Protein AF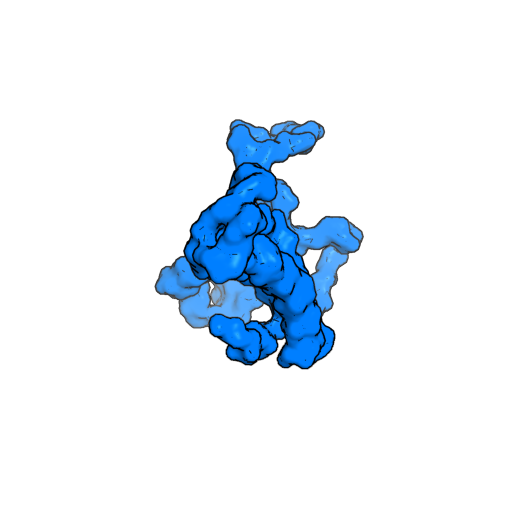-A0A6V8L6V5-F1 (afdb_monomer)

InterPro domains:
  IPR002933 Peptidase M20 [PF01546] (3-149)
  IPR017439 Amidohydrolase [PTHR11014] (1-196)
  IPR017439 Amidohydrolase [TIGR01891] (1-200)
  IPR036264 Bacterial exopeptidase dimerisation domain [SSF55031] (114-197)

Sequence (203 aa):
MIALRADLDALPLMDTKDVSYRSTVDNAAHACGHDVHTTVLLGVGLALAQLAERDELPGRVRLLFQPAEECIPSGAPEVIAAGGLKDVAGIYALHCAPQLPTGLVGVRSGPFTAAADTVEVRLTGRGGHTARPHLTADLVHALGRVIVDVPSLLDRRVDPRAGVSMVWGRVHAGEAYNAIPGEGSVKGTVRVLNRDAWREAPS

Solvent-accessible surface area (backbone atoms only — not comparable to full-atom values): 12080 Å² total; per-residue (Å²): 68,40,34,41,43,21,41,60,50,63,42,90,36,70,58,83,60,95,52,96,84,45,62,91,50,88,46,33,23,64,82,74,38,21,64,55,31,39,50,51,50,50,53,51,50,54,54,51,48,57,32,48,77,68,72,68,48,97,68,58,73,44,81,43,81,35,49,40,64,94,41,90,80,43,31,63,65,56,44,48,74,73,45,71,57,68,76,50,77,47,76,47,70,73,76,76,54,93,89,54,65,89,96,66,84,90,84,75,87,72,78,84,68,57,52,72,48,79,47,75,51,77,50,74,46,46,38,44,49,57,92,49,53,93,74,34,38,68,51,66,61,53,49,52,46,51,68,60,46,49,51,61,49,49,65,72,74,44,65,79,87,39,51,73,47,62,46,79,78,44,78,51,63,60,86,55,95,64,45,39,35,41,47,33,39,39,33,29,40,37,31,30,45,32,76,68,63,58,72,71,48,86,131

Mean predicted aligned error: 11.92 Å

Organism: NCBI:txid1076125

Radius of gyration: 23.88 Å; Cα contacts (8 Å, |Δi|>4): 313; chains: 1; bounding box: 49×39×73 Å

pLDDT: mean 86.8, std 13.64, range [39.62, 98.44]

Secondary structure (DSSP, 8-state):
-EEEEEE-PPBSS-----STTS-SSTT-B--SSHHHHHHHHHHHHHHHHHHHHTT---S-EEEEEE--SSSSS-SHHHHHHTTTTTT-SEEEE----TTSPTT-----SS--SPEEEEEEEEEE---EETT-GGGS--HHHHHHHHHHHHHHHHHHHS-GGG-EEEEEEEEE--S-TTEE-SEEEEEEEEEES-HHHHHTS--

Foldseek 3Di:
DEEEEAEAAWAQAAFPDPDPPTDPDGRTGRPFCSVVQVVVLVVVVVVLVVCVVVVNNPDDYHYYYFYACVDVVRRPVVCVVVVVCPPHPYYDGDTDDPVDPPPDDDDDPAQDFWPKDKDKDKDFWAKFFPVCCVVIDQVVVVVVCCQPVVQVVLCVQFDVVFDKDKDWDDWDFDDDPGMGGRMIMIMIMITTSDPVSVVSPDD

Structure (mmCIF, N/CA/C/O backbone):
data_AF-A0A6V8L6V5-F1
#
_entry.id   AF-A0A6V8L6V5-F1
#
loop_
_atom_site.group_PDB
_atom_site.id
_atom_site.type_symbol
_atom_site.label_atom_id
_atom_site.label_alt_id
_atom_site.label_comp_id
_atom_site.label_asym_id
_atom_site.label_entity_id
_atom_site.label_seq_id
_atom_site.pdbx_PDB_ins_code
_atom_site.Cartn_x
_atom_site.Cartn_y
_atom_site.Cartn_z
_atom_site.occupancy
_atom_site.B_iso_or_equiv
_atom_site.auth_seq_id
_atom_site.auth_comp_id
_atom_site.auth_asym_id
_atom_site.auth_atom_id
_atom_site.pdbx_PDB_model_num
ATOM 1 N N . MET A 1 1 ? -15.690 -12.421 14.980 1.00 94.19 1 MET A N 1
ATOM 2 C CA . MET A 1 1 ? -14.773 -11.409 15.559 1.00 94.19 1 MET A CA 1
ATOM 3 C C . MET A 1 1 ? -14.577 -10.313 14.528 1.00 94.19 1 MET A C 1
ATOM 5 O O . MET A 1 1 ? -14.559 -10.643 13.347 1.00 94.19 1 MET A O 1
ATOM 9 N N . ILE A 1 2 ? -14.460 -9.052 14.937 1.00 97.25 2 ILE A N 1
ATOM 10 C CA . ILE A 1 2 ? -14.101 -7.953 14.023 1.00 97.25 2 ILE A CA 1
ATOM 11 C C . ILE A 1 2 ? -12.611 -7.650 14.168 1.00 97.25 2 ILE A C 1
ATOM 13 O O . ILE A 1 2 ? -12.090 -7.699 15.280 1.00 97.25 2 ILE A O 1
ATOM 17 N N . ALA A 1 3 ? -11.928 -7.356 13.065 1.00 98.06 3 ALA A N 1
ATOM 18 C CA . ALA A 1 3 ? -10.558 -6.861 13.080 1.00 98.06 3 ALA A CA 1
ATOM 19 C C . ALA A 1 3 ? -10.509 -5.369 12.732 1.00 98.06 3 ALA A C 1
ATOM 21 O O . ALA A 1 3 ? -11.247 -4.901 11.866 1.00 98.06 3 ALA A O 1
ATOM 22 N N . LEU A 1 4 ? -9.620 -4.636 13.391 1.00 98.19 4 LEU A N 1
ATOM 23 C CA . LEU A 1 4 ? -9.283 -3.250 13.084 1.00 98.19 4 LEU A CA 1
ATOM 24 C C . LEU A 1 4 ? -7.795 -3.199 12.730 1.00 98.19 4 LEU A C 1
ATOM 26 O O . LEU A 1 4 ? -6.985 -3.732 13.490 1.00 98.19 4 LEU A O 1
ATOM 30 N N . ARG A 1 5 ? -7.439 -2.616 11.583 1.00 98.19 5 ARG A N 1
ATOM 31 C CA . ARG A 1 5 ? -6.069 -2.622 11.045 1.00 98.19 5 ARG A CA 1
ATOM 32 C C . ARG A 1 5 ? -5.493 -1.217 10.904 1.00 98.19 5 ARG A C 1
ATOM 34 O O . ARG A 1 5 ? -6.186 -0.315 10.441 1.00 98.19 5 ARG A O 1
ATOM 41 N N . ALA A 1 6 ? -4.212 -1.089 11.237 1.00 98.00 6 ALA A N 1
ATOM 42 C CA . ALA A 1 6 ? -3.354 0.055 10.945 1.00 98.00 6 ALA A CA 1
ATOM 43 C C . ALA A 1 6 ? -1.991 -0.447 10.453 1.00 98.00 6 ALA A C 1
ATOM 45 O O . ALA A 1 6 ? -1.511 -1.485 10.911 1.00 98.00 6 ALA A O 1
ATOM 46 N N . ASP A 1 7 ? -1.396 0.264 9.508 1.00 96.56 7 ASP A N 1
ATOM 47 C CA . ASP A 1 7 ? -0.007 0.108 9.069 1.00 96.56 7 ASP A CA 1
ATOM 48 C C . ASP A 1 7 ? 0.948 0.895 9.977 1.00 96.56 7 ASP A C 1
ATOM 50 O O . ASP A 1 7 ? 0.538 1.812 10.688 1.00 96.56 7 ASP A O 1
ATOM 54 N N . LEU A 1 8 ? 2.215 0.475 9.988 1.00 95.31 8 LEU A N 1
ATOM 55 C CA . LEU A 1 8 ? 3.219 0.912 10.963 1.00 95.31 8 LEU A CA 1
ATOM 56 C C . LEU A 1 8 ? 4.457 1.563 10.347 1.00 95.31 8 LEU A C 1
ATOM 58 O O . LEU A 1 8 ? 5.225 2.193 11.066 1.00 95.31 8 LEU A O 1
ATOM 62 N N . ASP A 1 9 ? 4.746 1.309 9.075 1.00 95.12 9 ASP A N 1
ATOM 63 C CA . ASP A 1 9 ? 6.043 1.609 8.475 1.00 95.12 9 ASP A CA 1
ATOM 64 C C . ASP A 1 9 ? 6.175 3.064 8.010 1.00 95.12 9 ASP A C 1
ATOM 66 O O . ASP A 1 9 ? 5.199 3.757 7.729 1.00 95.12 9 ASP A O 1
ATOM 70 N N . ALA A 1 10 ? 7.417 3.542 7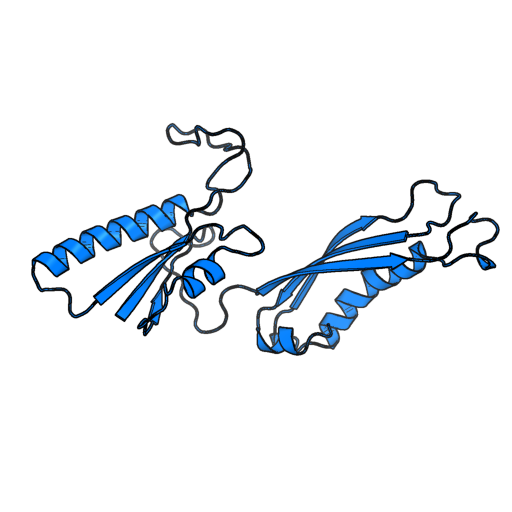.987 1.00 93.12 10 ALA A N 1
ATOM 71 C CA . ALA A 1 10 ? 7.800 4.853 7.476 1.00 93.12 10 ALA A CA 1
ATOM 72 C C . ALA A 1 10 ? 8.412 4.724 6.073 1.00 93.12 10 ALA A C 1
ATOM 74 O O . ALA A 1 10 ? 8.780 3.632 5.642 1.00 93.12 10 ALA A O 1
ATOM 75 N N . LEU A 1 11 ? 8.584 5.853 5.385 1.00 89.50 11 LEU A N 1
ATOM 76 C CA . LEU A 1 11 ? 9.233 5.911 4.076 1.00 89.50 11 LEU A CA 1
ATOM 77 C C . LEU A 1 11 ? 10.716 6.303 4.194 1.00 89.50 11 LEU A C 1
ATOM 79 O O . LEU A 1 11 ? 11.058 7.093 5.082 1.00 89.50 11 LEU A O 1
ATOM 83 N N . PRO A 1 12 ? 11.590 5.822 3.283 1.00 88.75 12 PRO A N 1
ATOM 84 C CA . PRO A 1 12 ? 13.016 6.146 3.262 1.00 88.75 12 PRO A CA 1
ATOM 85 C C . PRO A 1 12 ? 13.268 7.542 2.663 1.00 88.75 12 PRO A C 1
ATOM 87 O O . PRO A 1 12 ? 13.837 7.683 1.578 1.00 88.75 12 PRO A O 1
ATOM 90 N N . LEU A 1 13 ? 12.781 8.585 3.335 1.00 89.81 13 LEU A N 1
ATOM 91 C CA . LEU A 1 13 ? 12.895 9.977 2.903 1.00 89.81 13 LEU A CA 1
ATOM 92 C C . LEU A 1 13 ? 13.208 10.910 4.073 1.00 89.81 13 LEU A C 1
ATOM 94 O O . LEU A 1 13 ? 12.928 10.606 5.230 1.00 89.81 13 LEU A O 1
ATOM 98 N N . MET A 1 14 ? 13.795 12.063 3.759 1.00 92.00 14 MET A N 1
ATOM 99 C CA . MET A 1 14 ? 14.105 13.091 4.749 1.00 92.00 14 MET A CA 1
ATOM 100 C C . MET A 1 14 ? 12.825 13.761 5.257 1.00 92.00 14 MET A C 1
ATOM 102 O O . MET A 1 14 ? 12.021 14.244 4.461 1.00 92.00 14 MET A O 1
ATOM 106 N N . ASP A 1 15 ? 12.660 13.847 6.577 1.00 95.00 15 ASP A N 1
ATOM 107 C CA . ASP A 1 15 ? 11.560 14.603 7.171 1.00 95.00 15 ASP A CA 1
ATOM 108 C C . ASP A 1 15 ? 11.822 16.110 7.036 1.00 95.00 15 ASP A C 1
ATOM 110 O O . ASP A 1 15 ? 12.674 16.678 7.718 1.00 95.00 15 ASP A O 1
ATOM 114 N N . THR A 1 16 ? 11.094 16.769 6.136 1.00 92.69 16 THR A N 1
ATOM 115 C CA . THR A 1 16 ? 11.255 18.204 5.864 1.00 92.69 16 THR A CA 1
ATOM 116 C C . THR A 1 16 ? 10.398 19.090 6.768 1.00 92.69 16 THR A C 1
ATOM 118 O O . THR A 1 16 ? 10.319 20.297 6.531 1.00 92.69 16 THR A O 1
ATOM 121 N N . LYS A 1 17 ? 9.701 18.525 7.766 1.00 93.19 17 LYS A N 1
ATOM 122 C CA . LYS A 1 17 ? 8.849 19.309 8.669 1.00 93.19 17 LYS A CA 1
ATOM 123 C C . LYS A 1 17 ? 9.690 20.204 9.588 1.00 93.19 17 LYS A C 1
ATOM 125 O O . LYS A 1 17 ? 10.631 19.744 10.235 1.00 93.19 17 LYS A O 1
ATOM 130 N N . ASP A 1 18 ? 9.269 21.458 9.732 1.00 95.19 18 ASP A N 1
ATOM 131 C CA . ASP A 1 18 ? 9.784 22.384 10.747 1.00 95.19 18 ASP A CA 1
ATOM 132 C C . ASP A 1 18 ? 8.883 22.367 11.991 1.00 95.19 18 ASP A C 1
ATOM 134 O O . ASP A 1 18 ? 8.093 23.274 12.248 1.00 95.19 18 ASP A O 1
ATOM 138 N N . VAL A 1 19 ? 8.916 21.243 12.710 1.00 96.38 19 VAL A N 1
ATOM 139 C CA . VAL A 1 19 ? 8.098 20.996 13.907 1.00 96.38 19 VAL A CA 1
ATOM 140 C C . VAL A 1 19 ? 8.898 20.226 14.953 1.00 96.38 19 VAL A C 1
ATOM 142 O O . VAL A 1 19 ? 9.810 19.467 14.624 1.00 96.38 19 VAL A O 1
ATOM 145 N N . SER A 1 20 ? 8.524 20.372 16.225 1.00 97.00 20 SER A N 1
ATOM 146 C CA . SER A 1 20 ? 9.215 19.723 17.349 1.00 97.00 20 SER A CA 1
ATOM 147 C C . SER A 1 20 ? 9.132 18.193 17.338 1.00 97.00 20 SER A C 1
ATOM 149 O O . SER A 1 20 ? 9.998 17.540 17.910 1.00 97.00 20 SER A O 1
ATOM 151 N N . TYR A 1 21 ? 8.111 17.626 16.691 1.00 95.25 21 TYR A N 1
ATOM 152 C CA . TYR A 1 21 ? 7.878 16.181 16.586 1.00 95.25 21 TYR A CA 1
ATOM 153 C C . TYR A 1 21 ? 8.394 15.570 15.274 1.00 95.25 21 TYR A C 1
ATOM 155 O O . TYR A 1 21 ? 8.027 14.444 14.940 1.00 95.25 21 TYR A O 1
ATOM 163 N N . ARG A 1 22 ? 9.198 16.305 14.490 1.00 96.25 22 ARG A N 1
ATOM 164 C CA . ARG A 1 22 ? 9.809 15.756 13.271 1.00 96.25 22 ARG A CA 1
ATOM 165 C C . ARG A 1 22 ? 10.624 14.500 13.594 1.00 96.25 22 ARG A C 1
ATOM 167 O O . ARG A 1 22 ? 11.107 14.341 14.717 1.00 96.25 22 ARG A O 1
ATOM 174 N N . SER A 1 23 ? 10.822 13.648 12.596 1.00 97.25 23 SER A N 1
ATOM 175 C CA . SER A 1 23 ? 11.658 12.460 12.734 1.00 97.25 23 SER A CA 1
ATOM 176 C C . SER A 1 23 ? 13.044 12.804 13.282 1.00 97.25 23 SER A C 1
ATOM 178 O O . SER A 1 23 ? 13.682 13.776 12.870 1.00 97.25 23 SER A O 1
ATOM 180 N N . THR A 1 24 ? 13.507 11.984 14.221 1.00 96.75 24 THR A N 1
ATOM 181 C CA . THR A 1 24 ? 14.870 12.016 14.764 1.00 96.75 24 THR A CA 1
ATOM 182 C C . THR A 1 24 ? 15.794 11.017 14.066 1.00 96.75 24 THR A C 1
ATOM 184 O O . THR A 1 24 ? 16.968 10.928 14.420 1.00 96.75 24 THR A O 1
ATOM 187 N N . VAL A 1 25 ? 15.271 10.261 13.094 1.00 96.94 25 VAL A N 1
ATOM 188 C CA . VAL A 1 25 ? 16.006 9.263 12.315 1.00 96.94 25 VAL A CA 1
ATOM 189 C C . VAL A 1 25 ? 16.236 9.810 10.911 1.00 96.94 25 VAL A C 1
ATOM 191 O O . VAL A 1 25 ? 15.286 10.106 10.184 1.00 96.94 25 VAL A O 1
ATOM 194 N N . ASP A 1 26 ? 17.506 9.926 10.526 1.00 94.62 26 ASP A N 1
ATOM 195 C CA . ASP A 1 26 ? 17.892 10.400 9.198 1.00 94.62 26 ASP A CA 1
ATOM 196 C C . ASP A 1 26 ? 17.294 9.516 8.095 1.00 94.62 26 ASP A C 1
ATOM 198 O O . ASP A 1 26 ? 17.355 8.288 8.158 1.00 94.62 26 ASP A O 1
ATOM 202 N N . ASN A 1 27 ? 16.750 10.156 7.054 1.00 92.44 27 ASN A N 1
ATOM 203 C CA . ASN A 1 27 ? 16.104 9.495 5.914 1.00 92.44 27 ASN A CA 1
ATOM 204 C C . ASN A 1 27 ? 14.972 8.519 6.287 1.00 92.44 27 ASN A C 1
ATOM 206 O O . ASN A 1 27 ? 14.731 7.565 5.550 1.00 92.44 27 ASN A O 1
ATOM 210 N N . ALA A 1 28 ? 14.264 8.750 7.393 1.00 94.75 28 ALA A N 1
ATOM 211 C CA . ALA A 1 28 ? 13.029 8.041 7.703 1.00 94.75 28 ALA A CA 1
ATOM 212 C C . ALA A 1 28 ? 11.944 9.027 8.140 1.00 94.75 28 ALA A C 1
ATOM 214 O O . ALA A 1 28 ? 12.144 9.781 9.092 1.00 94.75 28 ALA A O 1
ATOM 215 N N . ALA A 1 29 ? 10.781 9.005 7.489 1.00 95.38 29 ALA A N 1
ATOM 216 C CA . ALA A 1 29 ? 9.651 9.846 7.879 1.00 95.38 29 ALA A CA 1
ATOM 217 C C . ALA A 1 29 ? 8.302 9.178 7.588 1.00 95.38 29 ALA A C 1
ATOM 219 O O . ALA A 1 29 ? 8.110 8.552 6.543 1.00 95.38 29 ALA A O 1
ATOM 220 N N . HIS A 1 30 ? 7.328 9.374 8.479 1.00 94.69 30 HIS A N 1
ATOM 221 C CA . HIS A 1 30 ? 5.930 9.046 8.197 1.00 94.69 30 HIS A CA 1
ATOM 222 C C . HIS A 1 30 ? 5.307 10.131 7.315 1.00 94.69 30 HIS A C 1
ATOM 224 O O . HIS A 1 30 ? 4.751 11.112 7.805 1.00 94.69 30 HIS A O 1
ATOM 230 N N . ALA A 1 31 ? 5.430 9.965 5.998 1.00 89.19 31 ALA A N 1
ATOM 231 C CA . ALA A 1 31 ? 4.822 10.866 5.016 1.00 89.19 31 ALA A CA 1
ATOM 232 C C . ALA A 1 31 ? 3.463 10.367 4.480 1.00 89.19 31 ALA A C 1
ATOM 234 O O . ALA A 1 31 ? 2.743 11.144 3.858 1.00 89.19 31 ALA A O 1
ATOM 235 N N . CYS A 1 32 ? 3.087 9.114 4.768 1.00 89.88 32 CYS A N 1
ATOM 236 C CA . CYS A 1 32 ? 1.789 8.522 4.406 1.00 89.88 32 CYS A CA 1
ATOM 237 C C . CYS A 1 32 ? 0.770 8.481 5.561 1.00 89.88 32 CYS A C 1
ATOM 239 O O . CYS A 1 32 ? -0.377 8.088 5.364 1.00 89.88 32 CYS A O 1
ATOM 241 N N . GLY A 1 33 ? 1.155 8.941 6.759 1.00 92.44 33 GLY A N 1
ATOM 242 C CA . GLY A 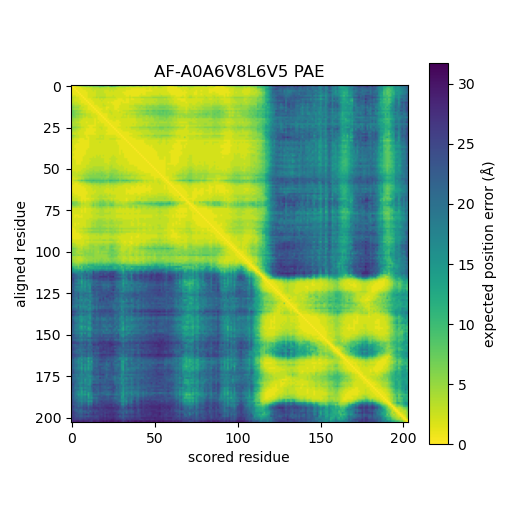1 33 ? 0.267 9.022 7.926 1.00 92.44 33 GLY A CA 1
ATOM 243 C C . GLY A 1 33 ? 0.140 7.730 8.742 1.00 92.44 33 GLY A C 1
ATOM 244 O O . GLY A 1 33 ? -0.785 7.610 9.543 1.00 92.44 33 GLY A O 1
ATOM 245 N N . HIS A 1 34 ? 1.042 6.757 8.568 1.00 96.38 34 HIS A N 1
ATOM 246 C CA . HIS A 1 34 ? 1.011 5.481 9.307 1.00 96.38 34 HIS A CA 1
ATOM 247 C C . HIS A 1 34 ? 1.216 5.669 10.824 1.00 96.38 34 HIS A C 1
ATOM 249 O O . HIS A 1 34 ? 0.683 4.910 11.634 1.00 96.38 34 HIS A O 1
ATOM 255 N N . ASP A 1 35 ? 1.894 6.744 11.230 1.00 95.94 35 ASP A N 1
ATOM 256 C CA . ASP A 1 35 ? 1.938 7.224 12.614 1.00 95.94 35 ASP A CA 1
ATOM 257 C C . ASP A 1 35 ? 0.544 7.593 13.146 1.00 95.94 35 ASP A C 1
ATOM 259 O O . ASP A 1 35 ? 0.162 7.185 14.251 1.00 95.94 35 ASP A O 1
ATOM 263 N N . VAL A 1 36 ? -0.253 8.305 12.347 1.00 95.75 36 VAL A N 1
ATOM 264 C CA . VAL A 1 36 ? -1.649 8.631 12.671 1.00 95.75 36 VAL A CA 1
ATOM 265 C C . VAL A 1 36 ? -2.493 7.360 12.730 1.00 95.75 36 VAL A C 1
ATOM 267 O O . VAL A 1 36 ? -3.224 7.171 13.702 1.00 95.75 36 VAL A O 1
ATOM 270 N N . HIS A 1 37 ? -2.379 6.461 11.747 1.00 97.62 37 HIS A N 1
ATOM 271 C CA . HIS A 1 37 ? -3.160 5.216 11.718 1.00 97.62 37 HIS A CA 1
ATOM 272 C C . HIS A 1 37 ? -2.877 4.354 12.953 1.00 97.62 37 HIS A C 1
ATOM 274 O O . HIS A 1 37 ? -3.808 3.902 13.628 1.00 97.62 37 HIS A O 1
ATOM 280 N N . THR A 1 38 ? -1.596 4.191 13.290 1.00 97.94 38 THR A N 1
ATOM 281 C CA . THR A 1 38 ? -1.137 3.460 14.477 1.00 97.94 38 THR A CA 1
ATOM 282 C C . THR A 1 38 ? -1.689 4.079 15.756 1.00 97.94 38 THR A C 1
ATOM 284 O O . THR A 1 38 ? -2.247 3.374 16.601 1.00 97.94 38 THR A O 1
ATOM 287 N N . THR A 1 39 ? -1.586 5.404 15.887 1.00 97.81 39 THR A N 1
ATOM 288 C CA . THR A 1 39 ? -2.062 6.139 17.067 1.00 97.81 39 THR A CA 1
ATOM 289 C C . THR A 1 39 ? -3.576 6.013 17.232 1.00 97.81 39 THR A C 1
ATOM 291 O O . THR A 1 39 ? -4.062 5.758 18.337 1.00 97.81 39 THR A O 1
ATOM 294 N N . VAL A 1 40 ? -4.333 6.129 16.137 1.00 97.44 40 VAL A N 1
ATOM 295 C CA . VAL A 1 40 ? -5.792 5.963 16.139 1.00 97.44 40 VAL A CA 1
ATOM 296 C C . VAL A 1 40 ? -6.172 4.545 16.559 1.00 97.44 40 VAL A C 1
ATOM 298 O O . VAL A 1 40 ? -7.016 4.385 17.442 1.00 97.44 40 VAL A O 1
ATOM 301 N N . LEU A 1 41 ? -5.538 3.514 15.990 1.00 98.31 41 LEU A N 1
ATOM 302 C CA . LEU A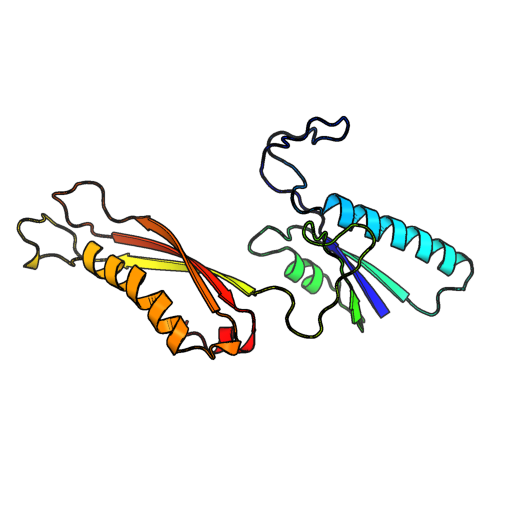 1 41 ? -5.843 2.127 16.349 1.00 98.31 41 LEU A CA 1
ATOM 303 C C . LEU A 1 41 ? -5.505 1.823 17.813 1.00 98.31 41 LEU A C 1
ATOM 305 O O . LEU A 1 41 ? -6.280 1.139 18.484 1.00 98.31 41 LEU A O 1
ATOM 309 N N . LEU A 1 42 ? -4.392 2.356 18.326 1.00 98.44 42 LEU A N 1
ATOM 310 C CA . LEU A 1 42 ? -4.033 2.244 19.738 1.00 98.44 42 LEU A CA 1
ATOM 311 C C . LEU A 1 42 ? -5.094 2.896 20.636 1.00 98.44 42 LEU A C 1
ATOM 313 O O . LEU A 1 42 ? -5.570 2.260 21.576 1.00 98.44 42 LEU A O 1
ATOM 317 N N . GLY A 1 43 ? -5.508 4.127 20.326 1.00 98.38 43 GLY A N 1
ATOM 318 C CA . GLY A 1 43 ? -6.544 4.838 21.080 1.00 98.38 43 GLY A CA 1
ATOM 319 C C . GLY A 1 43 ? -7.887 4.101 21.079 1.00 98.38 43 GLY A C 1
ATOM 320 O O . GLY A 1 43 ? -8.505 3.935 22.132 1.00 98.38 43 GLY A O 1
ATOM 321 N N . VAL A 1 44 ? -8.304 3.583 19.920 1.00 97.75 44 VAL A N 1
ATOM 322 C CA . VAL A 1 44 ? -9.500 2.734 19.803 1.00 97.75 44 VAL A CA 1
ATOM 323 C C . VAL A 1 44 ? -9.344 1.461 20.636 1.00 97.75 44 VAL A C 1
ATOM 325 O O . VAL A 1 44 ? -10.268 1.088 21.354 1.00 97.75 44 VAL A O 1
ATOM 328 N N . GLY A 1 45 ? -8.175 0.822 20.599 1.00 97.81 45 GLY A N 1
ATOM 329 C CA . GLY A 1 45 ? -7.868 -0.349 21.414 1.00 97.81 45 GLY A CA 1
ATOM 330 C C . GLY A 1 45 ? -8.021 -0.100 22.913 1.00 97.81 45 GLY A C 1
ATOM 331 O O . GLY A 1 45 ? -8.658 -0.897 23.599 1.00 97.81 45 GLY A O 1
ATOM 332 N N . LEU A 1 46 ? -7.504 1.028 23.406 1.00 98.38 46 LEU A N 1
ATOM 333 C CA . LEU A 1 46 ? -7.634 1.435 24.809 1.00 98.38 46 LEU A CA 1
ATOM 334 C C . LEU A 1 46 ? -9.098 1.691 25.197 1.00 98.38 46 LEU A C 1
ATOM 336 O O . LEU A 1 46 ? -9.547 1.219 26.240 1.00 98.38 46 LEU A O 1
ATOM 340 N N . ALA A 1 47 ? -9.866 2.380 24.351 1.00 98.12 47 ALA A N 1
ATOM 341 C CA . ALA A 1 47 ? -11.289 2.620 24.599 1.00 98.12 47 ALA A CA 1
ATOM 342 C C . ALA A 1 47 ? -12.106 1.313 24.611 1.00 98.12 47 ALA A C 1
ATOM 344 O O . ALA A 1 47 ? -12.970 1.120 25.466 1.00 98.12 47 ALA A O 1
ATOM 345 N N . LEU A 1 48 ? -11.809 0.386 23.695 1.00 97.69 48 LEU A N 1
ATOM 346 C CA . LEU A 1 48 ? -12.440 -0.935 23.653 1.00 97.69 48 LEU A CA 1
ATOM 347 C C . LEU A 1 48 ? -12.059 -1.796 24.861 1.00 97.69 48 LEU A C 1
ATOM 349 O O . LEU A 1 48 ? -12.907 -2.529 25.363 1.00 97.69 48 LEU A O 1
ATOM 353 N N . ALA A 1 49 ? -10.819 -1.694 25.347 1.00 97.44 49 ALA A N 1
ATOM 354 C CA . ALA A 1 49 ? -10.389 -2.375 26.565 1.00 97.44 49 ALA A CA 1
ATOM 355 C C . ALA A 1 49 ? -11.189 -1.893 27.785 1.00 97.44 49 ALA A C 1
ATOM 357 O O . ALA A 1 49 ? -11.696 -2.719 28.536 1.00 97.44 49 ALA A O 1
ATOM 358 N N . GLN A 1 50 ? -11.413 -0.581 27.917 1.00 98.06 50 GLN A N 1
ATOM 359 C CA . GLN A 1 50 ? -12.257 -0.028 28.984 1.00 98.06 50 GLN A CA 1
ATOM 360 C C . GLN A 1 50 ? -13.711 -0.519 28.909 1.00 98.06 50 GLN A C 1
ATOM 362 O O . GLN A 1 50 ? -14.341 -0.739 29.939 1.00 98.06 50 GLN A O 1
ATOM 367 N N . LEU A 1 51 ? -14.264 -0.685 27.703 1.00 97.69 51 LEU A N 1
ATOM 368 C CA . LEU A 1 51 ? -15.597 -1.274 27.523 1.00 97.69 51 LEU A CA 1
ATOM 369 C C . LEU A 1 51 ? -15.610 -2.758 27.908 1.00 97.69 51 LEU A C 1
ATOM 371 O O . LEU A 1 51 ? -16.560 -3.221 28.533 1.00 97.69 51 LEU A O 1
ATOM 375 N N . ALA A 1 52 ? -14.556 -3.500 27.562 1.00 96.44 52 ALA A N 1
ATOM 376 C CA . ALA A 1 52 ? -14.424 -4.908 27.921 1.00 96.44 52 ALA A CA 1
ATOM 377 C C . ALA A 1 52 ? -14.305 -5.110 29.441 1.00 96.44 52 ALA A C 1
ATOM 379 O O . ALA A 1 52 ? -14.920 -6.026 29.976 1.00 96.44 52 ALA A O 1
ATOM 380 N N . GLU A 1 53 ? -13.580 -4.238 30.146 1.00 97.12 53 GLU A N 1
ATOM 381 C CA . GLU A 1 53 ? -13.483 -4.250 31.616 1.00 97.12 53 GLU A CA 1
ATOM 382 C C . GLU A 1 53 ? -14.841 -4.051 32.304 1.00 97.12 53 GLU A C 1
ATOM 384 O O . GLU A 1 53 ? -15.056 -4.554 33.405 1.00 97.12 53 GLU A O 1
ATOM 389 N N . ARG A 1 54 ? -15.764 -3.338 31.646 1.00 97.50 54 ARG A N 1
ATOM 390 C CA . ARG A 1 54 ? -17.136 -3.105 32.119 1.00 97.50 54 ARG A CA 1
ATOM 391 C C . ARG A 1 54 ? -18.149 -4.145 31.626 1.00 97.50 54 ARG A C 1
ATOM 393 O O . ARG A 1 54 ? -19.331 -3.992 31.907 1.00 97.50 54 ARG A O 1
ATOM 400 N N . ASP A 1 55 ? -17.708 -5.169 30.893 1.00 96.50 55 ASP A N 1
ATOM 401 C CA . ASP A 1 55 ? -18.572 -6.157 30.219 1.00 96.50 55 ASP A CA 1
ATOM 402 C C . ASP A 1 55 ? -19.583 -5.520 29.232 1.00 96.50 55 ASP A C 1
ATOM 404 O O . ASP A 1 55 ? -20.645 -6.060 28.932 1.00 96.50 55 ASP A O 1
ATOM 408 N N . GLU A 1 56 ? -19.243 -4.344 28.692 1.00 97.56 56 GLU A N 1
ATOM 409 C CA . GLU A 1 56 ? -20.066 -3.573 27.745 1.00 97.56 56 GLU A CA 1
ATOM 410 C C . GLU A 1 56 ? -19.696 -3.856 26.280 1.00 97.56 56 GLU A C 1
ATOM 412 O O . GLU A 1 56 ? -20.331 -3.344 25.355 1.00 97.56 56 GLU A O 1
ATOM 417 N N . LEU A 1 57 ? -18.650 -4.652 26.040 1.00 96.06 57 LEU A N 1
ATOM 418 C CA . LEU A 1 57 ? -18.194 -4.989 24.697 1.00 96.06 57 LEU A CA 1
ATOM 419 C C . LEU A 1 57 ? -18.935 -6.243 24.183 1.00 96.06 57 LEU A C 1
ATOM 421 O O . LEU A 1 57 ? -18.648 -7.348 24.638 1.00 96.06 57 LEU A O 1
ATOM 425 N N . PRO A 1 58 ? -19.822 -6.136 23.171 1.00 91.88 58 PRO A N 1
ATOM 426 C CA . PRO A 1 58 ? -20.722 -7.225 22.761 1.00 91.88 58 PRO A CA 1
ATOM 427 C C . PRO A 1 58 ? -20.027 -8.385 22.024 1.00 91.88 58 PRO A C 1
ATOM 429 O O . PRO A 1 58 ? -20.678 -9.308 21.533 1.00 91.88 58 PRO A O 1
ATOM 432 N N . GLY A 1 59 ? -18.704 -8.344 21.877 1.00 93.50 59 GLY A N 1
ATOM 433 C CA . GLY A 1 59 ? -17.952 -9.363 21.166 1.00 93.50 59 GLY A CA 1
ATOM 434 C C . GLY A 1 59 ? -16.451 -9.125 21.207 1.00 93.50 59 GLY A C 1
ATOM 435 O O . GLY A 1 59 ? -15.946 -8.239 21.883 1.00 93.50 59 GLY A O 1
ATOM 436 N N . ARG A 1 60 ? -15.706 -9.933 20.451 1.00 95.12 60 ARG A N 1
ATOM 437 C CA . ARG A 1 60 ? -14.246 -9.811 20.376 1.00 95.12 60 ARG A CA 1
ATOM 438 C C . ARG A 1 60 ? -13.823 -8.911 19.220 1.00 95.12 60 ARG A C 1
ATOM 440 O O . ARG A 1 60 ? -14.290 -9.100 18.088 1.00 95.12 60 ARG A O 1
ATOM 447 N N . VAL A 1 61 ? -12.873 -8.025 19.504 1.00 97.19 61 VAL A N 1
ATOM 448 C CA . VAL A 1 61 ? -12.166 -7.205 18.518 1.00 97.19 61 VAL A CA 1
ATOM 449 C C . VAL A 1 61 ? -10.690 -7.603 18.501 1.00 97.19 61 VAL A C 1
ATOM 451 O O . VAL A 1 61 ? -10.092 -7.799 19.556 1.00 97.19 61 VAL A O 1
ATOM 454 N N . ARG A 1 62 ? -10.105 -7.745 17.310 1.00 97.75 62 ARG A N 1
ATOM 455 C CA . ARG A 1 62 ? -8.662 -7.940 17.119 1.00 97.75 62 ARG A CA 1
ATOM 456 C C . ARG A 1 62 ? -8.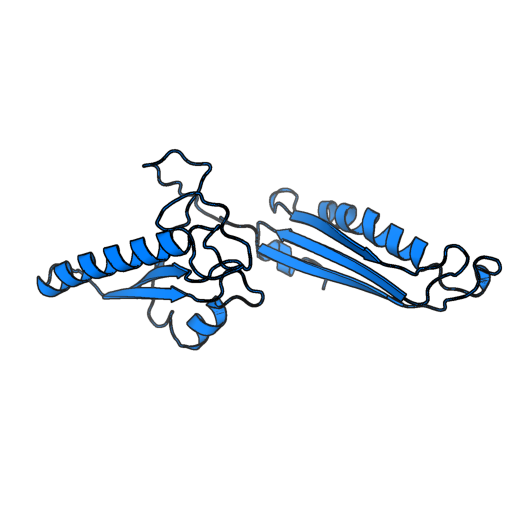051 -6.669 16.548 1.00 97.75 62 ARG A C 1
ATOM 458 O O . ARG A 1 62 ? -8.533 -6.158 15.544 1.00 97.75 62 ARG A O 1
ATOM 465 N N . LEU A 1 63 ? -6.976 -6.194 17.163 1.00 98.19 63 LEU A N 1
ATOM 466 C CA . LEU A 1 63 ? -6.185 -5.081 16.647 1.00 98.19 63 LEU A CA 1
ATOM 467 C C . LEU A 1 63 ? -5.025 -5.657 15.832 1.00 98.19 63 LEU A C 1
ATOM 469 O O . LEU A 1 63 ? -4.305 -6.530 16.318 1.00 98.19 63 LEU A O 1
ATOM 473 N N . LEU A 1 64 ? -4.880 -5.213 14.588 1.00 98.19 64 LEU A N 1
ATOM 474 C CA . LEU A 1 64 ? -3.835 -5.643 13.667 1.00 98.19 64 LEU A CA 1
ATOM 475 C C . LEU A 1 64 ? -2.936 -4.456 13.340 1.00 98.19 64 LEU A C 1
ATOM 477 O O . LEU A 1 64 ? -3.336 -3.541 12.627 1.00 98.19 64 LEU A O 1
ATOM 481 N N . PHE A 1 65 ? -1.711 -4.511 13.842 1.00 97.94 65 PHE A N 1
ATOM 482 C CA . PHE A 1 65 ? -0.657 -3.568 13.505 1.00 97.94 65 PHE A CA 1
ATOM 483 C C . PHE A 1 65 ? 0.229 -4.214 12.436 1.00 97.94 65 PHE A C 1
ATOM 485 O O . PHE A 1 65 ? 0.963 -5.160 12.721 1.00 97.94 65 PHE A O 1
ATOM 492 N N . GLN A 1 66 ? 0.075 -3.777 11.188 1.00 97.56 66 GLN A N 1
ATOM 493 C CA . GLN A 1 66 ? 0.708 -4.391 10.026 1.00 97.56 66 GLN A CA 1
ATOM 494 C C . GLN A 1 66 ? 2.027 -3.677 9.685 1.00 97.56 66 GLN A C 1
ATOM 496 O O . GLN A 1 66 ? 2.010 -2.473 9.442 1.00 97.56 66 GLN A O 1
ATOM 501 N N . PRO A 1 67 ? 3.161 -4.388 9.596 1.00 95.94 67 PRO A N 1
ATOM 502 C CA . PRO A 1 67 ? 4.402 -3.807 9.097 1.00 95.94 67 PRO A CA 1
ATOM 503 C C . PRO A 1 67 ? 4.424 -3.730 7.561 1.00 95.94 67 PRO A C 1
ATOM 505 O O . PRO A 1 67 ? 3.646 -4.408 6.883 1.00 95.94 67 PRO A O 1
ATOM 508 N N . ALA A 1 68 ? 5.391 -2.976 7.033 1.00 92.50 68 ALA A N 1
ATOM 509 C CA . ALA A 1 68 ? 5.836 -3.033 5.640 1.00 92.50 68 ALA A CA 1
ATOM 510 C C . ALA A 1 68 ? 4.698 -2.889 4.610 1.00 92.50 68 ALA A C 1
ATOM 512 O O . ALA A 1 68 ? 4.598 -3.693 3.686 1.00 92.50 68 ALA A O 1
ATOM 513 N N . GLU A 1 69 ? 3.788 -1.936 4.792 1.00 90.81 69 GLU A N 1
ATOM 514 C CA . GLU A 1 69 ? 2.765 -1.612 3.797 1.00 90.81 69 GLU A CA 1
ATOM 515 C C . GLU A 1 69 ? 3.388 -1.051 2.511 1.00 90.81 69 GLU A C 1
ATOM 517 O O . GLU A 1 69 ? 3.021 -1.505 1.427 1.00 90.81 69 GLU A O 1
ATOM 522 N N . GLU A 1 70 ? 4.416 -0.209 2.644 1.00 83.88 70 GLU A N 1
ATOM 523 C CA . GLU A 1 70 ? 5.079 0.506 1.543 1.00 83.88 70 GLU A CA 1
ATOM 524 C C . GLU A 1 70 ? 6.069 -0.374 0.754 1.00 83.88 70 GLU A C 1
ATOM 526 O O . GLU A 1 70 ? 6.660 0.046 -0.246 1.00 83.88 70 GLU A O 1
ATOM 531 N N . CYS A 1 71 ? 6.298 -1.606 1.214 1.00 80.06 71 CYS A N 1
ATOM 532 C CA . CYS A 1 71 ? 7.243 -2.545 0.617 1.00 80.06 71 CYS A CA 1
ATOM 533 C C . CYS A 1 71 ? 6.573 -3.474 -0.403 1.00 80.06 71 CYS A C 1
ATOM 535 O O . CYS A 1 71 ? 5.389 -3.795 -0.320 1.00 80.06 71 CYS A O 1
ATOM 537 N N . ILE A 1 72 ? 7.376 -3.987 -1.342 1.00 73.50 72 ILE A N 1
ATOM 538 C CA . ILE A 1 72 ? 6.980 -5.076 -2.243 1.00 73.50 72 ILE A CA 1
ATOM 539 C C . ILE A 1 72 ? 7.942 -6.257 -2.024 1.00 73.50 72 ILE A C 1
ATOM 541 O O . ILE A 1 72 ? 9.128 -6.121 -2.338 1.00 73.50 72 ILE A O 1
ATOM 545 N N . PRO A 1 73 ? 7.469 -7.417 -1.525 1.00 79.44 73 PRO A N 1
ATOM 546 C CA . PRO A 1 73 ? 6.103 -7.687 -1.060 1.00 79.44 73 PRO A CA 1
ATOM 547 C C . PRO A 1 73 ? 5.755 -6.889 0.209 1.00 79.44 73 PRO A C 1
ATOM 549 O O . PRO A 1 73 ? 6.643 -6.556 0.992 1.00 79.44 73 PRO A O 1
ATOM 552 N N . SER A 1 74 ? 4.464 -6.600 0.412 1.00 88.69 74 SER A N 1
ATOM 553 C CA . SER A 1 74 ? 4.010 -5.932 1.637 1.00 88.69 74 SER A CA 1
ATOM 554 C C . SER A 1 74 ? 3.963 -6.904 2.819 1.00 88.69 74 SER A C 1
ATOM 556 O O . SER A 1 74 ? 4.042 -8.118 2.628 1.00 88.69 74 SER A O 1
ATOM 558 N N . GLY A 1 75 ? 3.785 -6.407 4.046 1.00 92.69 75 GLY A N 1
ATOM 559 C CA . GLY A 1 75 ? 3.689 -7.254 5.246 1.00 92.69 75 GLY A CA 1
ATOM 560 C C . GLY A 1 75 ? 2.325 -7.924 5.467 1.00 92.69 75 GLY A C 1
ATOM 561 O O . GLY A 1 75 ? 2.181 -8.767 6.353 1.00 92.69 75 GLY A O 1
ATOM 562 N N . ALA A 1 76 ? 1.299 -7.595 4.672 1.00 93.69 76 ALA A N 1
ATOM 563 C CA . ALA A 1 76 ? -0.037 -8.184 4.826 1.00 93.69 76 ALA A CA 1
ATOM 564 C C . ALA A 1 76 ? -0.065 -9.724 4.671 1.00 93.69 76 ALA A C 1
ATOM 566 O O . ALA A 1 76 ? -0.687 -10.383 5.509 1.00 93.69 76 ALA A O 1
ATOM 567 N N . PRO A 1 77 ? 0.600 -10.339 3.669 1.00 93.62 77 PRO A N 1
ATOM 568 C CA . PRO A 1 77 ? 0.663 -11.794 3.531 1.00 93.62 77 PRO A CA 1
ATOM 569 C C . PRO A 1 77 ? 1.280 -12.490 4.749 1.00 93.62 77 PRO A C 1
ATOM 571 O O . PRO A 1 77 ? 0.782 -13.538 5.157 1.00 93.62 77 PRO A O 1
ATOM 574 N N . GLU A 1 78 ? 2.309 -11.903 5.365 1.00 95.12 78 GLU A N 1
ATOM 575 C CA . GLU A 1 78 ? 2.944 -12.454 6.570 1.00 95.12 78 GLU A CA 1
ATOM 576 C C . GLU A 1 78 ? 1.995 -12.416 7.772 1.00 95.12 78 GLU A C 1
ATOM 578 O O . GLU A 1 78 ? 1.836 -13.420 8.469 1.00 95.12 78 GLU A O 1
ATOM 583 N N . VAL A 1 79 ? 1.279 -11.302 7.970 1.00 96.94 79 VAL A N 1
ATOM 584 C CA . VAL A 1 79 ? 0.248 -11.185 9.018 1.00 96.94 79 VAL A CA 1
ATOM 585 C C . VAL A 1 79 ? -0.861 -12.222 8.822 1.00 96.94 79 VAL A C 1
ATOM 587 O O . VAL A 1 79 ? -1.343 -12.815 9.791 1.00 96.94 79 VAL A O 1
ATOM 590 N N . ILE A 1 80 ? -1.264 -12.478 7.574 1.00 96.56 80 ILE A N 1
ATOM 591 C CA . ILE A 1 80 ? -2.262 -13.505 7.251 1.00 96.56 80 ILE A CA 1
ATOM 592 C C . ILE A 1 80 ? -1.719 -14.901 7.569 1.00 96.56 80 ILE A C 1
ATOM 594 O O . ILE A 1 80 ? -2.408 -15.674 8.238 1.00 96.56 80 ILE A O 1
ATOM 598 N N . ALA A 1 81 ? -0.495 -15.211 7.136 1.00 96.56 81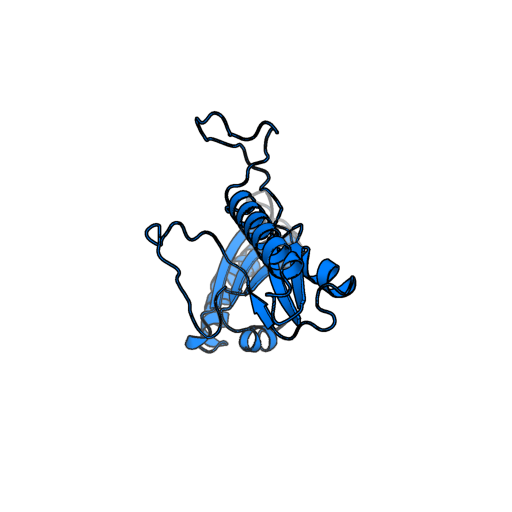 ALA A N 1
ATOM 599 C CA . ALA A 1 81 ? 0.155 -16.500 7.374 1.00 96.56 81 ALA A CA 1
ATOM 600 C C . ALA A 1 81 ? 0.352 -16.787 8.872 1.00 96.56 81 ALA A C 1
ATOM 602 O O . ALA A 1 81 ? 0.172 -17.922 9.311 1.00 96.56 81 ALA A O 1
ATOM 603 N N . ALA A 1 82 ? 0.618 -15.752 9.673 1.00 96.88 82 ALA A N 1
ATOM 604 C CA . ALA A 1 82 ? 0.688 -15.826 11.133 1.00 96.88 82 ALA A CA 1
ATOM 605 C C . ALA A 1 82 ? -0.688 -15.998 11.819 1.00 96.88 82 ALA A C 1
ATOM 607 O O . ALA A 1 82 ? -0.776 -16.049 13.046 1.00 96.88 82 ALA A O 1
ATOM 608 N N . GLY A 1 83 ? -1.781 -16.086 11.054 1.00 97.00 83 GLY A N 1
ATOM 609 C CA . GLY A 1 83 ? -3.132 -16.288 11.576 1.00 97.00 83 GLY A CA 1
ATOM 610 C C . GLY A 1 83 ? -3.850 -15.002 11.987 1.00 97.00 83 GLY A C 1
ATOM 611 O O . GLY A 1 83 ? -4.890 -15.078 12.646 1.00 97.00 83 GLY A O 1
ATOM 612 N N . GLY A 1 84 ? -3.364 -13.826 11.573 1.00 96.06 84 GLY A N 1
ATOM 613 C CA . GLY A 1 84 ? -3.961 -12.527 11.906 1.00 96.06 84 GLY A CA 1
ATOM 614 C C . GLY A 1 84 ? -5.445 -12.414 11.533 1.00 96.06 84 GLY A C 1
ATOM 615 O O . GLY A 1 84 ? -6.213 -11.768 12.248 1.00 96.06 84 GLY A O 1
ATOM 616 N N . LEU A 1 85 ? -5.889 -13.130 10.492 1.00 96.75 85 LEU A N 1
ATOM 617 C CA . LEU A 1 85 ? -7.290 -13.165 10.048 1.00 96.75 85 LEU A CA 1
ATOM 618 C C . LEU A 1 85 ? -8.091 -14.388 10.523 1.00 96.75 85 LEU A C 1
ATOM 620 O O . LEU A 1 85 ? -9.260 -14.531 10.167 1.00 96.75 85 LEU A O 1
ATOM 624 N N . LYS A 1 86 ? -7.514 -15.266 11.351 1.00 97.00 86 LYS A N 1
ATOM 625 C CA . LYS A 1 86 ? -8.235 -16.435 11.872 1.00 97.00 86 LYS A CA 1
ATOM 626 C C . LYS A 1 86 ? -9.466 -15.993 12.678 1.00 97.00 86 LYS A C 1
ATOM 628 O O . LYS A 1 86 ? -9.328 -15.180 13.593 1.00 97.00 86 LYS A O 1
ATOM 633 N N . ASP A 1 87 ? -10.638 -16.538 12.345 1.00 96.12 87 ASP A N 1
ATOM 634 C CA . ASP A 1 87 ? -11.952 -16.262 12.961 1.00 96.12 87 ASP A CA 1
ATOM 635 C C . ASP A 1 87 ? -12.476 -14.812 12.801 1.00 96.12 87 ASP A C 1
ATOM 637 O O . ASP A 1 87 ? -13.430 -14.394 13.479 1.00 96.12 87 ASP A O 1
ATOM 641 N N . VAL A 1 88 ? -11.866 -14.029 11.902 1.00 97.31 88 VAL A N 1
ATOM 642 C CA . VAL A 1 88 ? -12.292 -12.662 11.569 1.00 97.31 88 VAL A CA 1
ATOM 643 C C . VAL A 1 88 ? -13.451 -12.713 10.571 1.00 97.31 88 VAL A C 1
ATOM 645 O O . VAL A 1 88 ? -13.328 -13.274 9.489 1.00 97.31 88 VAL A O 1
ATOM 648 N N . ALA A 1 89 ? -14.583 -12.110 10.939 1.00 96.56 89 ALA A N 1
ATOM 649 C CA . ALA A 1 89 ? -15.791 -12.029 10.112 1.00 96.56 89 ALA A CA 1
ATOM 650 C C . ALA A 1 89 ? -15.846 -10.746 9.266 1.00 96.56 89 ALA A C 1
ATOM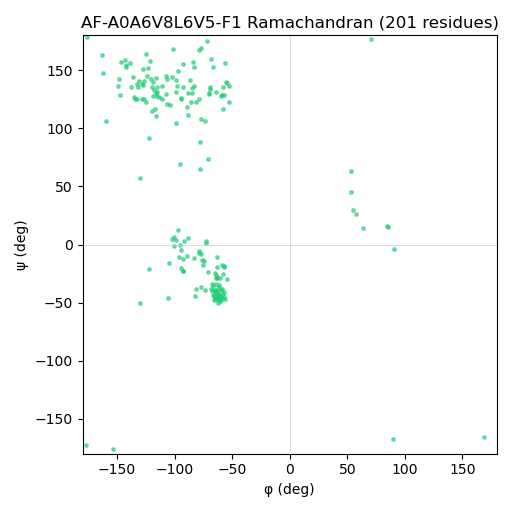 652 O O . ALA A 1 89 ? -16.541 -10.692 8.258 1.00 96.56 89 ALA A O 1
ATOM 653 N N . GLY A 1 90 ? -15.121 -9.710 9.685 1.00 94.62 90 GLY A N 1
ATOM 654 C CA . GLY A 1 90 ? -15.012 -8.439 8.984 1.00 94.62 90 GLY A CA 1
ATOM 655 C C . GLY A 1 90 ? -13.801 -7.666 9.487 1.00 94.62 90 GLY A C 1
ATOM 656 O O . GLY A 1 90 ? -13.429 -7.791 10.657 1.00 94.62 90 GLY A O 1
ATOM 657 N N . ILE A 1 91 ? -13.182 -6.897 8.597 1.00 96.62 91 ILE A N 1
ATOM 658 C CA . ILE A 1 91 ? -12.006 -6.080 8.887 1.00 96.62 91 ILE A CA 1
ATOM 659 C C . ILE A 1 91 ? -12.254 -4.641 8.440 1.00 96.62 91 ILE A C 1
ATOM 661 O O . ILE A 1 91 ? -12.799 -4.418 7.360 1.00 96.62 91 ILE A O 1
ATOM 665 N N . TYR A 1 92 ? -11.850 -3.682 9.268 1.00 95.12 92 TYR A N 1
ATOM 666 C CA . TYR A 1 92 ? -11.917 -2.254 8.967 1.00 95.12 92 TYR A CA 1
ATOM 667 C C . TYR A 1 92 ? -10.530 -1.629 9.101 1.00 95.12 92 TYR A C 1
ATOM 669 O O . TYR A 1 92 ? -9.747 -2.014 9.970 1.00 95.12 92 TYR A O 1
ATOM 677 N N . ALA A 1 93 ? -10.241 -0.655 8.249 1.00 94.00 93 ALA A N 1
ATOM 678 C CA . ALA A 1 93 ? -9.032 0.155 8.290 1.00 94.00 93 ALA A CA 1
ATOM 679 C C . ALA A 1 93 ? -9.388 1.591 7.896 1.00 94.00 93 ALA A C 1
ATOM 681 O O . ALA A 1 93 ? -10.413 1.827 7.250 1.00 94.00 93 ALA A O 1
ATOM 682 N N . LEU A 1 94 ? -8.541 2.537 8.285 1.00 92.38 94 LEU A N 1
ATOM 683 C CA . LEU A 1 94 ? -8.628 3.935 7.879 1.00 92.38 94 LEU A CA 1
ATOM 684 C C . LEU A 1 94 ? -7.313 4.335 7.223 1.00 92.38 94 LEU A C 1
ATOM 686 O O . LEU A 1 94 ? -6.267 3.787 7.557 1.00 92.38 94 LEU A O 1
ATOM 690 N N . HIS A 1 95 ? -7.386 5.306 6.319 1.00 92.31 95 HIS A N 1
ATOM 691 C CA . HIS A 1 95 ? -6.215 5.946 5.745 1.00 92.31 95 HIS A CA 1
ATOM 692 C C . HIS A 1 95 ? -6.407 7.461 5.779 1.00 92.31 95 HIS A C 1
ATOM 694 O O . HIS A 1 95 ? -7.497 7.961 5.483 1.00 92.31 95 HIS A O 1
ATOM 700 N N . CYS A 1 96 ? -5.357 8.198 6.127 1.00 90.12 96 CYS A N 1
ATOM 701 C CA . CYS A 1 96 ? -5.315 9.646 6.034 1.00 90.12 96 CYS A CA 1
ATOM 702 C C . CYS A 1 96 ? -5.551 10.054 4.578 1.00 90.12 96 CYS A C 1
ATOM 704 O O . CYS A 1 96 ? -4.882 9.561 3.671 1.00 90.12 96 CYS A O 1
ATOM 706 N N . ALA A 1 97 ? -6.500 10.959 4.351 1.00 87.62 97 ALA A N 1
ATOM 707 C CA . ALA A 1 97 ? -6.849 11.446 3.023 1.00 87.62 97 ALA A CA 1
ATOM 708 C C . ALA A 1 97 ? -6.677 12.970 2.987 1.00 87.62 97 ALA A C 1
ATOM 710 O O . ALA A 1 97 ? -7.622 13.691 3.310 1.00 87.62 97 ALA A O 1
ATOM 711 N N . PRO A 1 98 ? -5.493 13.484 2.600 1.00 81.81 98 PRO A N 1
ATOM 712 C CA . PRO A 1 98 ? -5.212 14.924 2.583 1.00 81.81 98 PRO A CA 1
ATOM 713 C C . PRO A 1 98 ? -6.157 15.743 1.691 1.00 81.81 98 PRO A C 1
ATOM 715 O O . PRO A 1 98 ? -6.233 16.960 1.815 1.00 81.81 98 PRO A O 1
ATOM 718 N N . GLN A 1 99 ? -6.861 15.085 0.767 1.00 82.56 99 GLN A N 1
ATOM 719 C CA . GLN A 1 99 ? -7.812 15.708 -0.152 1.00 82.56 99 GLN A CA 1
ATOM 720 C C . GLN A 1 99 ? -9.204 15.913 0.472 1.00 82.56 99 GLN A C 1
ATOM 722 O O . GLN A 1 99 ? -10.036 16.597 -0.124 1.00 82.56 99 GLN A O 1
ATOM 727 N N . LEU A 1 100 ? -9.484 15.318 1.638 1.00 85.75 100 LEU A N 1
ATOM 728 C CA . LEU A 1 100 ? -10.748 15.483 2.352 1.00 85.75 100 LEU A CA 1
ATOM 729 C C . LEU A 1 100 ? -10.606 16.536 3.464 1.00 85.75 100 LEU A C 1
ATOM 731 O O . LEU A 1 100 ? -9.627 16.500 4.209 1.00 85.75 100 LEU A O 1
ATOM 735 N N . PRO A 1 101 ? -11.584 17.451 3.626 1.00 88.88 101 PRO A N 1
ATOM 736 C CA . PRO A 1 101 ? -11.626 18.343 4.779 1.00 88.88 101 PRO A CA 1
ATOM 737 C C . PRO A 1 101 ? -11.602 17.575 6.104 1.00 88.88 101 PRO A C 1
ATOM 739 O O . PRO A 1 101 ? -12.282 16.557 6.264 1.00 88.88 101 PRO A O 1
ATOM 742 N N . THR A 1 102 ? -10.859 18.099 7.077 1.00 90.31 102 THR A N 1
ATOM 743 C CA . THR A 1 102 ? -10.779 17.531 8.427 1.00 90.31 102 THR A CA 1
ATOM 744 C C . THR A 1 102 ? -12.166 17.372 9.052 1.00 90.31 102 THR A C 1
ATOM 746 O O . THR A 1 102 ? -13.013 18.258 8.950 1.00 90.31 102 THR A O 1
ATOM 749 N N . GLY A 1 103 ? -12.383 16.246 9.736 1.00 88.69 103 GLY A N 1
ATOM 750 C CA . GLY A 1 103 ? -13.658 15.905 10.377 1.00 88.69 103 GLY A CA 1
ATOM 751 C C . GLY A 1 103 ? -14.622 15.126 9.480 1.00 88.69 103 GLY A C 1
ATOM 752 O O . GLY A 1 103 ? -15.675 14.704 9.954 1.00 88.69 103 GLY A O 1
ATOM 753 N N . LEU A 1 104 ? -14.267 14.894 8.214 1.00 90.62 104 LEU A N 1
ATOM 754 C CA . LEU A 1 104 ? -15.045 14.066 7.297 1.00 90.62 104 LEU A CA 1
ATOM 755 C C . LEU A 1 104 ? -14.424 12.676 7.133 1.00 90.62 104 LEU A C 1
ATOM 757 O O . LEU A 1 104 ? -13.206 12.521 7.089 1.00 90.62 104 LEU A O 1
ATOM 761 N N . VAL A 1 105 ? -15.286 11.667 6.989 1.00 88.62 105 VAL A N 1
ATOM 762 C CA . VAL A 1 105 ? -14.899 10.293 6.643 1.00 88.62 105 VAL A CA 1
ATOM 763 C C . VAL A 1 105 ? -15.524 9.946 5.298 1.00 88.62 105 VAL A C 1
ATOM 765 O O . VAL A 1 105 ? -16.746 9.911 5.159 1.00 88.62 105 VAL A O 1
ATOM 768 N N . GLY A 1 106 ? -14.679 9.703 4.297 1.00 84.81 106 GLY A N 1
ATOM 769 C CA . GLY A 1 106 ? -15.110 9.222 2.988 1.00 84.81 106 GLY A CA 1
ATOM 770 C C . GLY A 1 106 ? -15.255 7.703 2.988 1.00 84.81 106 GLY A C 1
ATOM 771 O O . GLY A 1 106 ? -14.334 6.994 3.383 1.00 84.81 106 GLY A O 1
ATOM 772 N N . VAL A 1 107 ? -16.392 7.195 2.509 1.00 85.06 107 VAL A N 1
ATOM 773 C CA . VAL A 1 107 ? -16.631 5.756 2.325 1.00 85.06 107 VAL A CA 1
ATOM 774 C C . VAL A 1 107 ? -17.086 5.513 0.893 1.00 85.06 107 VAL A C 1
ATOM 776 O O . VAL A 1 107 ? -17.862 6.284 0.332 1.00 85.06 107 VAL A O 1
ATOM 779 N N . ARG A 1 108 ? -16.612 4.423 0.294 1.00 75.06 108 ARG A N 1
ATOM 780 C CA . ARG A 1 108 ? -17.024 3.961 -1.031 1.00 75.06 108 ARG A CA 1
ATOM 781 C C . ARG A 1 108 ? -17.202 2.453 -0.981 1.00 75.06 108 ARG A C 1
ATOM 783 O O . ARG A 1 108 ? -16.358 1.746 -0.440 1.00 75.06 108 ARG A O 1
ATOM 790 N N . SER A 1 109 ? -18.292 1.970 -1.564 1.00 72.62 109 SER A N 1
ATOM 791 C CA . SER A 1 109 ? -18.524 0.541 -1.770 1.00 72.62 109 SER A CA 1
ATOM 792 C C . SER A 1 109 ? -17.887 0.080 -3.083 1.00 72.62 109 SER A C 1
ATOM 794 O O . SER A 1 109 ? -17.939 0.791 -4.088 1.00 72.62 109 SER A O 1
ATOM 796 N N . GLY A 1 110 ? -17.313 -1.122 -3.080 1.00 62.38 110 GLY A N 1
ATOM 797 C CA . GLY A 1 110 ? -16.550 -1.652 -4.212 1.00 62.38 110 GLY A CA 1
ATOM 798 C C . GLY A 1 110 ? -15.060 -1.290 -4.144 1.00 62.38 110 GLY A C 1
ATOM 799 O O . GLY A 1 110 ? -14.581 -0.868 -3.091 1.00 62.38 110 GLY A O 1
ATOM 800 N N . PRO A 1 111 ? -14.302 -1.485 -5.237 1.00 57.25 111 PRO A N 1
ATOM 801 C CA . PRO A 1 111 ? -12.858 -1.261 -5.249 1.00 57.25 111 PRO A CA 1
ATOM 802 C C . PRO A 1 111 ? -12.469 0.169 -4.838 1.00 57.25 111 PRO A C 1
ATOM 804 O O . PRO A 1 111 ? -13.005 1.145 -5.373 1.00 57.25 111 PRO A O 1
ATOM 807 N N . PHE A 1 112 ? -11.544 0.280 -3.876 1.00 53.50 112 PHE A N 1
ATOM 808 C CA . PHE A 1 112 ? -11.149 1.550 -3.251 1.00 53.50 112 PHE A CA 1
ATOM 809 C C . PHE A 1 112 ? -9.772 2.038 -3.726 1.00 53.50 112 PHE A C 1
ATOM 811 O O . PHE A 1 112 ? -9.636 3.195 -4.114 1.00 53.50 112 PHE A O 1
ATOM 818 N N . THR A 1 113 ? -8.774 1.150 -3.767 1.00 54.34 113 THR A N 1
ATOM 819 C CA . THR A 1 113 ? -7.420 1.419 -4.277 1.00 54.34 113 THR A CA 1
ATOM 820 C C . THR A 1 113 ? -7.135 0.557 -5.510 1.00 54.34 113 THR A C 1
ATOM 822 O O . THR A 1 113 ? -7.599 -0.580 -5.606 1.00 54.34 113 THR A O 1
ATOM 825 N N . ALA A 1 114 ? -6.411 1.106 -6.492 1.00 53.00 114 ALA A N 1
ATOM 826 C CA . ALA A 1 114 ? -5.964 0.332 -7.650 1.00 53.00 114 ALA A CA 1
ATOM 827 C C . ALA A 1 114 ? -4.894 -0.672 -7.207 1.00 53.00 114 ALA A C 1
ATOM 829 O O . ALA A 1 114 ? -3.952 -0.280 -6.518 1.00 53.00 114 ALA A O 1
ATOM 830 N N . ALA A 1 115 ? -4.998 -1.929 -7.638 1.00 56.47 115 ALA A N 1
ATOM 831 C CA . ALA A 1 115 ? -3.874 -2.855 -7.574 1.00 56.47 115 ALA A CA 1
ATOM 832 C C . ALA A 1 115 ? -2.725 -2.237 -8.379 1.00 56.47 115 ALA A C 1
ATOM 834 O O . ALA A 1 115 ? -2.899 -1.987 -9.568 1.00 56.47 115 ALA A O 1
ATOM 835 N N . ALA A 1 116 ? -1.609 -1.919 -7.726 1.00 59.72 116 ALA A N 1
ATOM 836 C CA . ALA A 1 116 ? -0.407 -1.419 -8.376 1.00 59.72 116 ALA A CA 1
ATOM 837 C C . ALA A 1 116 ? 0.610 -2.558 -8.437 1.00 59.72 116 ALA A C 1
ATOM 839 O O . ALA A 1 116 ? 1.004 -3.076 -7.396 1.00 59.72 116 ALA A O 1
ATOM 840 N N . ASP A 1 117 ? 1.020 -2.939 -9.641 1.00 69.56 117 ASP A N 1
ATOM 841 C CA . ASP A 1 117 ? 2.086 -3.914 -9.856 1.00 69.56 117 ASP A CA 1
ATOM 842 C C . ASP A 1 117 ? 3.214 -3.294 -10.687 1.00 69.56 117 ASP A C 1
ATOM 844 O O . ASP A 1 117 ? 3.033 -2.294 -11.395 1.00 69.56 117 ASP A O 1
ATOM 848 N N . THR A 1 118 ? 4.402 -3.875 -10.577 1.00 74.00 118 THR A N 1
ATOM 849 C CA . THR A 1 118 ? 5.591 -3.464 -11.316 1.00 74.00 118 THR A CA 1
ATOM 850 C C . THR A 1 118 ? 5.780 -4.372 -12.524 1.00 74.00 118 THR A C 1
ATOM 852 O O . THR A 1 118 ? 5.803 -5.590 -12.394 1.00 74.00 118 THR A O 1
ATOM 855 N N . VAL A 1 119 ? 5.993 -3.783 -13.700 1.00 83.31 119 VAL A N 1
ATOM 856 C CA . VAL A 1 119 ? 6.275 -4.527 -14.936 1.00 83.31 119 VAL A CA 1
ATOM 857 C C . VAL A 1 119 ? 7.681 -4.196 -15.413 1.00 83.31 119 VAL A C 1
ATOM 859 O O . VAL A 1 119 ? 8.050 -3.026 -15.510 1.00 83.31 119 VAL A O 1
ATOM 862 N N . GLU A 1 120 ? 8.469 -5.221 -15.728 1.00 89.25 120 GLU A N 1
ATOM 863 C CA . GLU A 1 120 ? 9.792 -5.082 -16.337 1.00 89.25 120 GLU A CA 1
ATOM 864 C C . GLU A 1 120 ? 9.870 -5.930 -17.606 1.00 89.25 120 GLU A C 1
ATOM 866 O O . GLU A 1 120 ? 9.643 -7.137 -17.573 1.00 89.25 120 GLU A O 1
ATOM 871 N N . VAL A 1 121 ? 10.222 -5.296 -18.724 1.00 92.06 121 VAL A N 1
ATOM 872 C CA . VAL A 1 121 ? 10.478 -5.970 -19.998 1.00 92.06 121 VAL A CA 1
ATOM 873 C C . VAL A 1 121 ? 11.965 -5.863 -20.299 1.00 92.06 121 VAL A C 1
ATOM 875 O O . VAL A 1 121 ? 12.519 -4.763 -20.335 1.00 92.06 121 VAL A O 1
ATOM 878 N N . ARG A 1 122 ? 12.611 -7.009 -20.529 1.00 93.38 122 ARG A N 1
ATOM 879 C CA . ARG A 1 122 ? 14.008 -7.102 -20.967 1.00 93.38 122 ARG A CA 1
ATOM 880 C C . ARG A 1 122 ? 14.061 -7.706 -22.358 1.00 93.38 122 ARG A C 1
ATOM 882 O O . ARG A 1 122 ? 13.507 -8.779 -22.580 1.00 93.38 122 ARG A O 1
ATOM 889 N N . LEU A 1 123 ? 14.744 -7.027 -23.271 1.00 92.38 123 LEU A N 1
ATOM 890 C CA . LEU A 1 123 ? 15.027 -7.530 -24.608 1.00 92.38 123 LEU A CA 1
ATOM 891 C C . LEU A 1 123 ? 16.524 -7.814 -24.728 1.00 92.38 123 LEU A C 1
ATOM 893 O O . LEU A 1 123 ? 17.351 -7.006 -24.307 1.00 92.38 123 LEU A O 1
ATOM 897 N N . THR A 1 124 ? 16.870 -8.950 -25.324 1.00 92.75 124 THR A N 1
ATOM 898 C CA . THR A 1 124 ? 18.252 -9.341 -25.617 1.00 92.75 124 THR A CA 1
ATOM 899 C C . THR A 1 124 ? 18.388 -9.714 -27.085 1.00 92.75 124 THR A C 1
ATOM 901 O O . THR A 1 124 ? 17.435 -10.145 -27.736 1.00 92.75 124 THR A O 1
ATOM 904 N N . GLY A 1 125 ? 19.577 -9.509 -27.637 1.00 90.75 125 GLY A N 1
ATOM 905 C CA . GLY A 1 125 ? 19.818 -9.714 -29.055 1.00 90.75 125 GLY A CA 1
ATOM 906 C C . GLY A 1 125 ? 21.275 -9.508 -29.435 1.00 90.75 125 GLY A C 1
ATOM 907 O O . GLY A 1 125 ? 22.134 -9.194 -28.613 1.00 90.75 125 GLY A O 1
ATOM 908 N N . ARG A 1 126 ? 21.577 -9.714 -30.715 1.00 90.38 126 ARG A N 1
ATOM 909 C CA . ARG A 1 126 ? 22.937 -9.547 -31.224 1.00 90.38 126 ARG A CA 1
ATOM 910 C C . ARG A 1 126 ? 23.246 -8.060 -31.396 1.00 90.38 126 ARG A C 1
ATOM 912 O O . ARG A 1 126 ? 22.732 -7.446 -32.323 1.00 90.38 126 ARG A O 1
ATOM 919 N N . GLY A 1 127 ? 24.099 -7.507 -30.536 1.00 89.62 127 GLY A N 1
ATOM 920 C CA . GLY A 1 127 ? 24.635 -6.154 -30.702 1.00 89.62 127 GLY A CA 1
ATOM 921 C C . GLY A 1 127 ? 25.659 -6.053 -31.838 1.00 89.62 127 GLY A C 1
ATOM 922 O O . GLY A 1 127 ? 26.046 -7.055 -32.452 1.00 89.62 127 GLY A O 1
ATOM 923 N N . GLY A 1 128 ? 26.129 -4.841 -32.123 1.00 88.44 128 GLY A N 1
ATOM 924 C CA . GLY A 1 128 ? 27.141 -4.616 -33.155 1.00 88.44 128 GLY A CA 1
ATOM 925 C C . GLY A 1 128 ? 27.332 -3.148 -33.504 1.00 88.44 128 GLY A C 1
ATOM 926 O O . GLY A 1 128 ? 26.894 -2.261 -32.788 1.00 88.44 128 GLY A O 1
ATOM 927 N N . HIS A 1 129 ? 28.006 -2.868 -34.614 1.00 88.25 129 HIS A N 1
ATOM 928 C CA . HIS A 1 129 ? 28.201 -1.492 -35.065 1.00 88.25 129 HIS A CA 1
ATOM 929 C C . HIS A 1 129 ? 26.975 -1.011 -35.847 1.00 88.25 129 HIS A C 1
ATOM 931 O O . HIS A 1 129 ? 26.507 -1.712 -36.747 1.00 88.25 129 HIS A O 1
ATOM 937 N N . THR A 1 130 ? 26.524 0.221 -35.598 1.00 83.25 130 THR A N 1
ATOM 938 C CA . THR A 1 130 ? 25.404 0.848 -36.333 1.00 83.25 130 THR A CA 1
ATOM 939 C C . THR A 1 130 ? 25.592 0.922 -37.853 1.00 83.25 130 THR A C 1
ATOM 941 O O . THR A 1 130 ? 24.612 1.047 -38.575 1.00 83.25 130 THR A O 1
ATOM 944 N N . ALA A 1 131 ? 26.820 0.791 -38.369 1.00 85.50 131 ALA A N 1
ATOM 945 C CA . ALA A 1 131 ? 27.108 0.746 -39.803 1.00 85.50 131 ALA A CA 1
ATOM 946 C C . ALA A 1 131 ? 26.713 -0.589 -40.466 1.00 85.50 131 ALA A C 1
ATOM 948 O O . ALA A 1 131 ? 26.691 -0.693 -41.691 1.00 85.50 131 ALA A O 1
ATOM 949 N N . ARG A 1 132 ? 26.435 -1.634 -39.675 1.00 88.06 132 ARG A N 1
ATOM 950 C CA . ARG A 1 132 ? 26.053 -2.969 -40.166 1.00 88.06 132 ARG A CA 1
ATOM 951 C C . ARG A 1 132 ? 24.792 -3.471 -39.452 1.00 88.06 132 ARG A C 1
ATOM 953 O O . ARG A 1 132 ? 24.822 -4.548 -38.857 1.00 88.06 132 ARG A O 1
ATOM 960 N N . PRO A 1 133 ? 23.677 -2.722 -39.517 1.00 84.75 133 PRO A N 1
ATOM 961 C CA . PRO A 1 133 ? 22.481 -3.037 -38.737 1.00 84.75 133 PRO A CA 1
ATOM 962 C C . PRO A 1 133 ? 21.864 -4.387 -39.137 1.00 84.75 133 PRO A C 1
ATOM 964 O O . PRO A 1 133 ? 21.343 -5.102 -38.290 1.00 84.75 133 PRO A O 1
ATOM 967 N N . HIS A 1 134 ? 22.027 -4.806 -40.397 1.00 86.69 134 HIS A N 1
ATOM 968 C CA . HIS A 1 134 ? 21.572 -6.101 -40.920 1.00 86.69 134 HIS A CA 1
ATOM 969 C C . HIS A 1 134 ? 22.239 -7.330 -40.266 1.00 86.69 134 HIS A C 1
ATOM 971 O O . HIS A 1 134 ? 21.796 -8.452 -40.495 1.00 86.69 134 HIS A O 1
ATOM 977 N N . LEU A 1 135 ? 23.301 -7.144 -39.469 1.00 86.38 135 LEU A N 1
ATOM 978 C CA . LEU A 1 135 ? 23.957 -8.210 -38.696 1.00 86.38 135 LEU A CA 1
ATOM 979 C C . LEU A 1 135 ? 23.577 -8.191 -37.207 1.00 86.38 135 LEU A C 1
ATOM 981 O O . LEU A 1 135 ? 24.147 -8.955 -36.424 1.00 86.38 135 LEU A O 1
ATOM 985 N N . THR A 1 136 ? 22.662 -7.307 -36.811 1.00 87.69 136 THR A N 1
ATOM 986 C CA . THR A 1 136 ? 22.296 -7.047 -35.415 1.00 87.69 136 THR A CA 1
ATOM 987 C C . THR A 1 136 ? 20.798 -7.219 -35.190 1.00 87.69 136 THR A C 1
ATOM 989 O O . THR A 1 136 ? 20.014 -7.229 -36.137 1.00 87.69 136 THR A O 1
ATOM 992 N N . ALA A 1 137 ? 20.400 -7.337 -33.927 1.00 82.56 137 ALA A N 1
ATOM 993 C CA . ALA A 1 137 ? 19.024 -7.127 -33.511 1.00 82.56 137 ALA A CA 1
ATOM 994 C C . ALA A 1 137 ? 18.861 -5.641 -33.176 1.00 82.56 137 ALA A C 1
ATOM 996 O O . ALA A 1 137 ? 19.541 -5.142 -32.281 1.00 82.56 137 ALA A O 1
ATOM 997 N N . ASP A 1 138 ? 17.984 -4.935 -33.890 1.00 87.38 138 ASP A N 1
ATOM 998 C CA . ASP A 1 138 ? 17.679 -3.524 -33.626 1.00 87.38 138 ASP A CA 1
ATOM 999 C C . ASP A 1 138 ? 16.868 -3.381 -32.321 1.00 87.38 138 ASP A C 1
ATOM 1001 O O . ASP A 1 138 ? 15.647 -3.198 -32.308 1.00 87.38 138 ASP A O 1
ATOM 1005 N N . LEU A 1 139 ? 17.559 -3.561 -31.192 1.00 90.44 139 LEU A N 1
ATOM 1006 C CA . LEU A 1 139 ? 16.959 -3.621 -29.860 1.00 90.44 139 LEU A CA 1
ATOM 1007 C C . LEU A 1 139 ? 16.373 -2.285 -29.421 1.00 90.44 139 LEU A C 1
ATOM 1009 O O . LEU A 1 139 ? 15.355 -2.270 -28.731 1.00 90.44 139 LEU A O 1
ATOM 1013 N N . VAL A 1 140 ? 16.988 -1.173 -29.828 1.00 92.69 140 VAL A N 1
ATOM 1014 C CA . VAL A 1 140 ? 16.484 0.166 -29.506 1.00 92.69 140 VAL A CA 1
ATOM 1015 C C . VAL A 1 140 ? 15.146 0.389 -30.205 1.00 92.69 140 VAL A C 1
ATOM 1017 O O . VAL A 1 140 ? 14.190 0.826 -29.560 1.00 92.69 140 VAL A O 1
ATOM 1020 N N . HIS A 1 141 ? 15.032 0.014 -31.484 1.00 92.75 141 HIS A N 1
ATOM 1021 C CA . HIS A 1 141 ? 13.757 0.071 -32.193 1.00 92.75 141 HIS A CA 1
ATOM 1022 C C . HIS A 1 141 ? 12.697 -0.830 -31.545 1.00 92.75 141 HIS A C 1
ATOM 1024 O O . HIS A 1 141 ? 11.574 -0.384 -31.297 1.00 92.75 141 HIS A O 1
ATOM 1030 N N . ALA A 1 142 ? 13.050 -2.079 -31.222 1.00 93.00 142 ALA A N 1
ATOM 1031 C CA . ALA A 1 142 ? 12.128 -3.022 -30.590 1.00 93.00 142 ALA A CA 1
ATOM 1032 C C . ALA A 1 142 ? 11.615 -2.521 -29.225 1.00 93.00 142 ALA A C 1
ATOM 1034 O O . ALA A 1 142 ? 10.410 -2.566 -28.971 1.00 93.00 142 ALA A O 1
ATOM 1035 N N . LEU A 1 143 ? 12.491 -1.974 -28.373 1.00 94.75 143 LEU A N 1
ATOM 1036 C CA . LEU A 1 143 ? 12.087 -1.340 -27.111 1.00 94.75 143 LEU A CA 1
ATOM 1037 C C . LEU A 1 143 ? 11.180 -0.129 -27.338 1.00 94.75 143 LEU A C 1
ATOM 1039 O O . LEU A 1 143 ? 10.195 0.029 -26.620 1.00 94.75 143 LEU A O 1
ATOM 1043 N N . GLY A 1 144 ? 11.461 0.696 -28.350 1.00 95.69 144 GLY A N 1
ATOM 1044 C CA . GLY A 1 144 ? 10.594 1.817 -28.723 1.00 95.69 144 GLY A CA 1
ATOM 1045 C C . GLY A 1 144 ? 9.167 1.370 -29.052 1.00 95.69 144 GLY A C 1
ATOM 1046 O O . GLY A 1 144 ? 8.204 1.997 -28.607 1.00 95.69 144 GLY A O 1
ATOM 1047 N N . ARG A 1 145 ? 9.016 0.240 -29.757 1.00 95.62 145 ARG A N 1
ATOM 1048 C CA . ARG A 1 145 ? 7.702 -0.368 -30.027 1.00 95.62 145 ARG A CA 1
ATOM 1049 C C . ARG A 1 145 ? 7.024 -0.839 -28.744 1.00 95.62 145 ARG A C 1
ATOM 1051 O O . ARG A 1 145 ? 5.859 -0.520 -28.546 1.00 95.62 145 ARG A O 1
ATOM 1058 N N . VAL A 1 146 ? 7.745 -1.510 -27.841 1.00 93.56 146 VAL A N 1
ATOM 1059 C CA . VAL A 1 146 ? 7.204 -1.917 -26.527 1.00 93.56 146 VAL A CA 1
ATOM 1060 C C . VAL A 1 146 ? 6.678 -0.707 -25.750 1.00 93.56 146 VAL A C 1
ATOM 1062 O O . VAL A 1 146 ? 5.562 -0.741 -25.235 1.00 93.56 146 VAL A O 1
ATOM 1065 N N . ILE A 1 147 ? 7.452 0.377 -25.700 1.00 94.44 147 ILE A N 1
ATOM 1066 C CA . ILE A 1 147 ? 7.108 1.578 -24.932 1.00 94.44 147 ILE A CA 1
ATOM 1067 C C . ILE A 1 147 ? 5.807 2.215 -25.433 1.00 94.44 147 ILE A C 1
ATOM 1069 O O . ILE A 1 147 ? 4.959 2.580 -24.618 1.00 94.44 147 ILE A O 1
ATOM 1073 N N . VAL A 1 148 ? 5.642 2.330 -26.754 1.00 93.94 148 VAL A N 1
ATOM 1074 C CA . VAL A 1 148 ? 4.491 3.003 -27.384 1.00 93.94 148 VAL A CA 1
ATOM 1075 C C . VAL A 1 148 ? 3.269 2.090 -27.484 1.00 93.94 148 VAL A C 1
ATOM 1077 O O . VAL A 1 148 ? 2.140 2.508 -27.204 1.00 93.94 148 VAL A O 1
ATOM 1080 N N . ASP A 1 149 ? 3.475 0.842 -27.897 1.00 92.88 149 ASP A N 1
ATOM 1081 C CA . ASP A 1 149 ? 2.372 -0.041 -28.258 1.00 92.88 149 ASP A CA 1
ATOM 1082 C C . ASP A 1 149 ? 1.734 -0.688 -27.027 1.00 92.88 149 ASP A C 1
ATOM 1084 O O . ASP A 1 149 ? 0.516 -0.841 -27.001 1.00 92.88 149 ASP A O 1
ATOM 1088 N N . VAL A 1 150 ? 2.511 -1.072 -26.006 1.00 88.75 150 VAL A N 1
ATOM 1089 C CA . VAL A 1 150 ? 1.978 -1.856 -24.876 1.00 88.75 150 VAL A CA 1
ATOM 1090 C C . VAL A 1 150 ? 0.893 -1.104 -24.093 1.00 88.75 150 VAL A C 1
ATOM 1092 O O . VAL A 1 150 ? -0.186 -1.680 -23.942 1.00 88.75 150 VAL A O 1
ATOM 1095 N N . PRO A 1 151 ? 1.080 0.162 -23.658 1.00 84.75 151 PRO A N 1
ATOM 1096 C CA . PRO A 1 151 ? 0.006 0.909 -22.997 1.00 84.75 151 PRO A CA 1
ATOM 1097 C C . PRO A 1 151 ? -1.239 1.032 -23.889 1.00 84.75 151 PRO A C 1
ATOM 1099 O O . PRO A 1 151 ? -2.355 0.767 -23.452 1.00 84.75 151 PRO A O 1
ATOM 1102 N N . SER A 1 152 ? -1.033 1.315 -25.180 1.00 82.12 152 SER A N 1
ATOM 1103 C CA . SER A 1 152 ? -2.112 1.455 -26.166 1.00 82.12 152 SER A CA 1
ATOM 1104 C C . SER A 1 152 ? -2.893 0.154 -26.402 1.00 82.12 152 SER A C 1
ATOM 1106 O O . SER A 1 152 ? -4.090 0.180 -26.695 1.00 82.12 152 SER A O 1
AT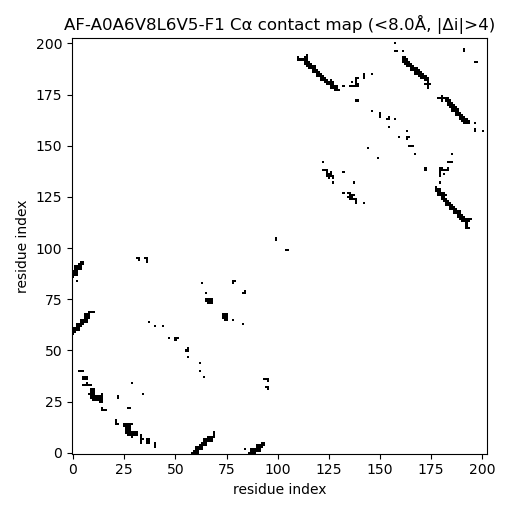OM 1108 N N . LEU A 1 153 ? -2.221 -0.998 -26.327 1.00 80.62 153 LEU A N 1
ATOM 1109 C CA . LEU A 1 153 ? -2.834 -2.318 -26.473 1.00 80.62 153 LEU A CA 1
ATOM 1110 C C . LEU A 1 153 ? -3.580 -2.741 -25.207 1.00 80.62 153 LEU A C 1
ATOM 1112 O O . LEU A 1 153 ? -4.638 -3.361 -25.323 1.00 80.62 153 LEU A O 1
ATOM 1116 N N . LEU A 1 154 ? -3.061 -2.398 -24.026 1.00 75.50 154 LEU A N 1
ATOM 1117 C CA . LEU A 1 154 ? -3.729 -2.655 -22.750 1.00 75.50 154 LEU A CA 1
ATOM 1118 C C . LEU A 1 154 ? -5.075 -1.930 -22.673 1.00 75.50 154 LEU A C 1
ATOM 1120 O O . LEU A 1 154 ? -6.081 -2.576 -22.378 1.00 75.50 154 LEU A O 1
ATOM 1124 N N . ASP A 1 155 ? -5.126 -0.657 -23.073 1.00 68.56 155 ASP A N 1
ATOM 1125 C CA . ASP A 1 155 ? -6.367 0.134 -23.116 1.00 68.56 155 ASP A CA 1
ATOM 1126 C C . ASP A 1 155 ? -7.458 -0.482 -24.010 1.00 68.56 155 ASP A C 1
ATOM 1128 O O . ASP A 1 155 ? -8.646 -0.236 -23.814 1.00 68.56 155 ASP A O 1
ATOM 1132 N N . ARG A 1 156 ? -7.076 -1.290 -25.009 1.00 69.00 156 ARG A N 1
ATOM 1133 C CA . ARG A 1 156 ? -8.014 -1.967 -25.924 1.00 69.00 156 ARG A CA 1
ATOM 1134 C C . ARG A 1 156 ? -8.376 -3.389 -25.505 1.00 69.00 156 ARG A C 1
ATOM 1136 O O . ARG A 1 156 ? -9.350 -3.936 -26.017 1.00 69.00 156 ARG A O 1
ATOM 1143 N N . ARG A 1 157 ? -7.557 -4.018 -24.661 1.00 67.44 157 ARG A N 1
ATOM 1144 C CA . ARG A 1 157 ? -7.714 -5.413 -24.215 1.00 67.44 157 ARG A CA 1
ATOM 1145 C C . ARG A 1 157 ? -8.507 -5.524 -22.921 1.00 67.44 157 ARG A C 1
ATOM 1147 O O . ARG A 1 157 ? -9.051 -6.591 -22.660 1.00 67.44 157 ARG A O 1
ATOM 1154 N N . VAL A 1 158 ? -8.555 -4.457 -22.130 1.00 66.19 158 VAL A N 1
ATOM 1155 C CA . VAL A 1 158 ? -9.236 -4.433 -20.836 1.00 66.19 158 VAL A CA 1
ATOM 1156 C C . VAL A 1 158 ? -10.519 -3.607 -20.934 1.00 66.19 158 VAL A C 1
ATOM 1158 O O . VAL A 1 158 ? -10.564 -2.626 -21.672 1.00 66.19 158 VAL A O 1
ATOM 1161 N N . ASP A 1 159 ? -11.574 -4.001 -20.206 1.00 62.34 159 ASP A N 1
ATOM 1162 C CA . ASP A 1 159 ? -12.803 -3.200 -20.119 1.00 62.34 159 ASP A CA 1
ATOM 1163 C C . ASP A 1 159 ? -12.431 -1.764 -19.691 1.00 62.34 159 ASP A C 1
ATOM 1165 O O . ASP A 1 159 ? -11.831 -1.591 -18.625 1.00 62.34 159 ASP A O 1
ATOM 1169 N N . PRO A 1 160 ? -12.784 -0.720 -20.464 1.00 61.91 160 PRO A N 1
ATOM 1170 C CA . PRO A 1 160 ? -12.474 0.667 -20.114 1.00 61.91 160 PRO A CA 1
ATOM 1171 C C . PRO A 1 160 ? -13.040 1.090 -18.747 1.00 61.91 160 PRO A C 1
ATOM 1173 O O . PRO A 1 160 ? -12.547 2.038 -18.137 1.00 61.91 160 PRO A O 1
ATOM 1176 N N . ARG A 1 161 ? -14.041 0.377 -18.211 1.00 61.56 161 ARG A N 1
ATOM 1177 C CA . ARG A 1 161 ? -14.572 0.584 -16.852 1.00 61.56 161 ARG A CA 1
ATOM 1178 C C . ARG A 1 161 ? -13.670 0.033 -15.746 1.00 61.56 161 ARG A C 1
ATOM 1180 O O . ARG A 1 161 ? -13.834 0.423 -14.593 1.00 61.56 161 ARG A O 1
ATOM 1187 N N . ALA A 1 162 ? -12.734 -0.859 -16.068 1.00 60.12 162 ALA A N 1
ATOM 1188 C CA . ALA A 1 162 ? -11.802 -1.448 -15.106 1.00 60.12 162 ALA A CA 1
ATOM 1189 C C . ALA A 1 162 ? -10.658 -0.498 -14.710 1.00 60.12 162 ALA A C 1
ATOM 1191 O O . ALA A 1 162 ? -9.907 -0.822 -13.790 1.00 60.12 162 ALA A O 1
ATOM 1192 N N . GLY A 1 163 ? -10.533 0.660 -15.376 1.00 64.25 163 GLY A N 1
ATOM 1193 C CA . GLY A 1 163 ? -9.580 1.718 -15.039 1.00 64.25 163 GLY A CA 1
ATOM 1194 C C . GLY A 1 163 ? -8.147 1.208 -14.932 1.00 64.25 163 GLY A C 1
ATOM 1195 O O . GLY A 1 163 ? -7.562 1.228 -13.847 1.00 64.25 163 GLY A O 1
ATOM 1196 N N . VAL A 1 164 ? -7.616 0.719 -16.053 1.00 70.50 164 VAL A N 1
ATOM 1197 C CA . VAL A 1 164 ? -6.207 0.344 -16.182 1.00 70.50 164 VAL A CA 1
ATOM 1198 C C . VAL A 1 164 ? -5.390 1.575 -16.544 1.00 70.50 164 VAL A C 1
ATOM 1200 O O . VAL A 1 164 ? -5.777 2.348 -17.411 1.00 70.50 164 VAL A O 1
ATOM 1203 N N . SER A 1 165 ? -4.258 1.763 -15.878 1.00 77.62 165 SER A N 1
ATOM 1204 C CA . SER A 1 165 ? -3.268 2.773 -16.241 1.00 77.62 165 SER A CA 1
ATOM 1205 C C . SER A 1 165 ? -1.884 2.150 -16.187 1.00 77.62 165 SER A C 1
ATOM 1207 O O . SER A 1 165 ? -1.508 1.567 -15.172 1.00 77.62 165 SER A O 1
ATOM 1209 N N . MET A 1 166 ? -1.124 2.264 -17.273 1.00 84.12 166 MET A N 1
ATOM 1210 C CA . MET A 1 166 ? 0.263 1.815 -17.336 1.00 84.12 166 MET A CA 1
ATOM 1211 C C . MET A 1 166 ? 1.187 2.995 -17.609 1.00 84.12 166 MET A C 1
ATOM 1213 O O . MET A 1 166 ? 0.949 3.772 -18.532 1.00 84.12 166 MET A O 1
ATOM 1217 N N . VAL A 1 167 ? 2.270 3.095 -16.839 1.00 86.75 167 VAL A N 1
ATOM 1218 C CA . VAL A 1 167 ? 3.287 4.136 -17.013 1.00 86.75 167 VAL A CA 1
ATOM 1219 C C . VAL A 1 167 ? 4.681 3.522 -16.942 1.00 86.75 167 VAL A C 1
ATOM 1221 O O . VAL A 1 167 ? 5.034 2.875 -15.955 1.00 86.75 167 VAL A O 1
ATOM 1224 N N . TRP A 1 168 ? 5.495 3.762 -17.970 1.00 91.12 168 TRP A N 1
ATOM 1225 C CA . TRP A 1 168 ? 6.921 3.438 -17.962 1.00 91.12 168 TRP A CA 1
ATOM 1226 C C . TRP A 1 168 ? 7.700 4.496 -17.178 1.00 91.12 168 TRP A C 1
ATOM 1228 O O . TRP A 1 168 ? 7.602 5.683 -17.471 1.00 91.12 168 TRP A O 1
ATOM 1238 N N . GLY A 1 169 ? 8.477 4.067 -16.184 1.00 87.38 169 GLY A N 1
ATOM 1239 C CA . GLY A 1 169 ? 9.286 4.952 -15.338 1.00 87.38 169 GLY A CA 1
ATOM 1240 C C . GLY A 1 169 ? 10.781 4.918 -15.657 1.00 87.38 169 GLY A C 1
ATOM 1241 O O . GLY A 1 169 ? 11.521 5.800 -15.233 1.00 87.38 169 GLY A O 1
ATOM 1242 N N . ARG A 1 170 ? 11.248 3.902 -16.392 1.00 90.88 170 ARG A N 1
ATOM 1243 C CA . ARG A 1 170 ? 12.660 3.742 -16.755 1.00 90.88 170 ARG A CA 1
ATOM 1244 C C . ARG A 1 170 ? 12.792 3.041 -18.099 1.00 90.88 170 ARG A C 1
ATOM 1246 O O . ARG A 1 170 ? 12.151 2.018 -18.303 1.00 90.88 170 ARG A O 1
ATOM 1253 N N . VAL A 1 171 ? 13.689 3.533 -18.949 1.00 95.94 171 VAL A N 1
ATOM 1254 C CA . VAL A 1 171 ? 14.176 2.859 -20.162 1.00 95.94 171 VAL A CA 1
ATOM 1255 C C . VAL A 1 171 ? 15.703 2.914 -20.189 1.00 95.94 171 VAL A C 1
ATOM 1257 O O . VAL A 1 171 ? 16.287 3.924 -19.800 1.00 95.94 171 VAL A O 1
ATOM 1260 N N . HIS A 1 172 ? 16.353 1.832 -20.612 1.00 95.69 172 HIS A N 1
ATOM 1261 C CA . HIS A 1 172 ? 17.805 1.757 -20.764 1.00 95.69 172 HIS A CA 1
ATOM 1262 C C . HIS A 1 172 ? 18.189 0.825 -21.921 1.00 95.69 172 HIS A C 1
ATOM 1264 O O . HIS A 1 172 ? 17.738 -0.320 -21.948 1.00 95.69 172 HIS A O 1
ATOM 1270 N N . ALA A 1 173 ? 19.033 1.282 -22.851 1.00 93.25 173 ALA A N 1
ATOM 1271 C CA . ALA A 1 173 ? 19.557 0.456 -23.941 1.00 93.25 173 ALA A CA 1
ATOM 1272 C C . ALA A 1 173 ? 20.841 1.057 -24.539 1.00 93.25 173 ALA A C 1
ATOM 1274 O O . ALA A 1 173 ? 20.781 2.016 -25.306 1.00 93.25 173 ALA A O 1
ATOM 1275 N N . GLY A 1 174 ? 21.988 0.444 -24.239 1.00 88.31 174 GLY A N 1
ATOM 1276 C CA . GLY A 1 174 ? 23.291 0.881 -24.747 1.00 88.31 174 GLY A CA 1
ATOM 1277 C C . GLY A 1 174 ? 23.796 2.202 -24.161 1.00 88.31 174 GLY A C 1
ATOM 1278 O O . GLY A 1 174 ? 23.126 2.845 -23.366 1.00 88.31 174 GLY A O 1
ATOM 1279 N N . GLU A 1 175 ? 25.007 2.577 -24.574 1.00 87.88 175 GLU A N 1
ATOM 1280 C CA . GLU A 1 175 ? 25.729 3.770 -24.094 1.00 87.88 175 GLU A CA 1
ATOM 1281 C C . GLU A 1 175 ? 26.251 4.606 -25.275 1.00 87.88 175 GLU A C 1
ATOM 1283 O O . GLU A 1 175 ? 26.031 5.811 -25.370 1.00 87.88 175 GLU A O 1
ATOM 1288 N N . ALA A 1 176 ? 26.933 3.957 -26.225 1.00 89.00 176 ALA A N 1
ATOM 1289 C CA . ALA A 1 176 ? 27.541 4.623 -27.372 1.00 89.00 176 ALA A CA 1
ATOM 1290 C C . ALA A 1 176 ? 26.567 4.748 -28.555 1.00 89.00 176 ALA A C 1
ATOM 1292 O O . ALA A 1 176 ? 26.014 3.755 -29.023 1.00 89.00 176 ALA A O 1
ATOM 1293 N N . TYR A 1 177 ? 26.443 5.951 -29.121 1.00 88.69 177 TYR A N 1
ATOM 1294 C CA . TYR A 1 177 ? 25.535 6.237 -30.245 1.00 88.69 177 TYR A CA 1
ATOM 1295 C C . TYR A 1 177 ? 25.865 5.475 -31.546 1.00 88.69 177 TYR A C 1
ATOM 1297 O O . TYR A 1 177 ? 25.026 5.378 -32.439 1.00 88.69 177 TYR A O 1
ATOM 1305 N N . ASN A 1 178 ? 27.092 4.963 -31.692 1.00 89.62 178 ASN A N 1
ATOM 1306 C CA . ASN A 1 178 ? 27.558 4.216 -32.865 1.00 89.62 178 ASN A CA 1
ATOM 1307 C C . ASN A 1 178 ? 27.564 2.688 -32.661 1.00 89.62 178 ASN A C 1
ATOM 1309 O O . ASN A 1 178 ? 28.014 1.944 -33.544 1.00 89.62 178 ASN A O 1
ATOM 1313 N N . ALA A 1 179 ? 27.037 2.213 -31.532 1.00 89.88 179 ALA A N 1
ATOM 1314 C CA . ALA A 1 179 ? 26.889 0.800 -31.222 1.00 89.88 179 ALA A CA 1
ATOM 1315 C C . ALA A 1 179 ? 25.412 0.442 -31.013 1.00 89.88 179 ALA A C 1
ATOM 1317 O O . ALA A 1 179 ? 24.669 1.134 -30.327 1.00 89.88 179 ALA A O 1
ATOM 1318 N N . ILE A 1 180 ? 24.999 -0.675 -31.599 1.00 90.06 180 ILE A N 1
ATOM 1319 C CA . ILE A 1 180 ? 23.713 -1.316 -31.346 1.00 90.06 180 ILE A CA 1
ATOM 1320 C C . ILE A 1 180 ? 23.902 -2.216 -30.119 1.00 90.06 180 ILE A C 1
ATOM 1322 O O . ILE A 1 180 ? 24.794 -3.076 -30.144 1.00 90.06 180 ILE A O 1
ATOM 1326 N N . PRO A 1 181 ? 23.118 -2.024 -29.043 1.00 92.56 181 PRO A N 1
ATOM 1327 C CA . PRO A 1 181 ? 23.296 -2.777 -27.810 1.00 92.56 181 PRO A CA 1
ATOM 1328 C C . PRO A 1 181 ? 22.928 -4.253 -27.985 1.00 92.56 181 PRO A C 1
ATOM 1330 O O . PRO A 1 181 ? 22.219 -4.623 -28.917 1.00 92.56 181 PRO A O 1
ATOM 1333 N N . GLY A 1 182 ? 23.427 -5.102 -27.082 1.00 92.25 182 GLY A N 1
ATOM 1334 C CA . GLY A 1 182 ? 23.028 -6.514 -26.986 1.00 92.25 182 GLY A CA 1
ATOM 1335 C C . GLY A 1 182 ? 21.882 -6.767 -26.000 1.00 92.25 182 GLY A C 1
ATOM 1336 O O . GLY A 1 182 ? 21.279 -7.838 -26.008 1.00 92.25 182 GLY A O 1
ATOM 1337 N N . GLU A 1 183 ? 21.559 -5.776 -25.172 1.00 94.12 183 GLU A N 1
ATOM 1338 C CA . GLU A 1 183 ? 20.457 -5.821 -24.218 1.00 94.12 183 GLU A CA 1
ATOM 1339 C C . GLU A 1 183 ? 19.825 -4.441 -24.030 1.00 94.12 183 GLU A C 1
ATOM 1341 O O . GLU A 1 183 ? 20.461 -3.402 -24.229 1.00 94.12 183 GLU A O 1
ATOM 1346 N N . GLY A 1 184 ? 18.574 -4.433 -23.593 1.00 94.69 184 GLY A N 1
ATOM 1347 C CA . GLY A 1 184 ? 17.942 -3.245 -23.051 1.00 94.69 184 GLY A CA 1
ATOM 1348 C C . GLY A 1 184 ? 16.691 -3.593 -22.257 1.00 94.69 184 GLY A C 1
ATOM 1349 O O . GLY A 1 184 ? 16.147 -4.696 -22.361 1.00 94.69 184 GLY A O 1
ATOM 1350 N N . SER A 1 185 ? 16.241 -2.654 -21.435 1.00 95.69 185 SER A N 1
ATOM 1351 C CA . SER A 1 185 ? 15.109 -2.856 -20.544 1.00 95.69 185 SER A CA 1
ATOM 1352 C C . SER A 1 185 ? 14.227 -1.625 -20.424 1.00 95.69 185 SER A C 1
ATOM 1354 O O . SER A 1 185 ? 14.672 -0.483 -20.560 1.00 95.69 185 SER A O 1
ATOM 1356 N N . VAL A 1 186 ? 12.954 -1.876 -20.137 1.00 96.00 186 VAL A N 1
ATOM 1357 C CA . VAL A 1 186 ? 11.991 -0.862 -19.723 1.00 96.00 186 VAL A CA 1
ATOM 1358 C C . VAL A 1 186 ? 11.252 -1.360 -18.484 1.00 96.00 186 VAL A C 1
ATOM 1360 O O . VAL A 1 186 ? 10.871 -2.527 -18.402 1.00 96.00 186 VAL A O 1
ATOM 1363 N N . LYS A 1 187 ? 11.087 -0.487 -17.490 1.00 91.00 187 LYS A N 1
ATOM 1364 C CA . LYS A 1 187 ? 10.404 -0.788 -16.230 1.00 91.00 187 LYS A CA 1
ATOM 1365 C C . LYS A 1 187 ? 9.335 0.255 -15.950 1.00 91.00 187 LYS A C 1
ATOM 1367 O O . LYS A 1 187 ? 9.549 1.450 -16.164 1.00 91.00 187 LYS A O 1
ATOM 1372 N N . GLY A 1 188 ? 8.181 -0.195 -15.486 1.00 88.69 188 GLY A N 1
ATOM 1373 C CA . GLY A 1 188 ? 7.011 0.640 -15.270 1.00 88.69 188 GLY A CA 1
ATOM 1374 C C . GLY A 1 188 ? 6.094 0.097 -14.190 1.00 88.69 188 GLY A C 1
ATOM 1375 O O . GLY A 1 188 ? 6.386 -0.907 -13.542 1.00 88.69 188 GLY A O 1
ATOM 1376 N N . THR A 1 189 ? 4.976 0.786 -14.018 1.00 81.44 189 THR A N 1
ATOM 1377 C CA . THR A 1 189 ? 3.899 0.398 -13.108 1.00 81.44 189 THR A CA 1
ATOM 1378 C C . THR A 1 189 ? 2.611 0.215 -13.894 1.00 81.44 189 THR A C 1
ATOM 1380 O O . THR A 1 189 ? 2.345 0.973 -14.830 1.00 81.44 189 THR A O 1
ATOM 1383 N N . VAL A 1 190 ? 1.822 -0.784 -13.515 1.00 81.06 190 VAL A N 1
ATOM 1384 C CA . VAL A 1 190 ? 0.452 -0.985 -13.991 1.00 81.06 190 VAL A CA 1
ATOM 1385 C C . VAL A 1 190 ? -0.473 -0.850 -12.793 1.00 81.06 190 VAL A C 1
ATOM 1387 O O . VAL A 1 190 ? -0.244 -1.460 -11.752 1.00 81.06 190 VAL A O 1
ATOM 1390 N N . ARG A 1 191 ? -1.514 -0.035 -12.932 1.00 71.75 191 ARG A N 1
ATOM 1391 C CA . ARG A 1 191 ? -2.573 0.156 -11.945 1.00 71.75 191 ARG A CA 1
ATOM 1392 C C . ARG A 1 191 ? -3.877 -0.370 -12.514 1.00 71.75 191 ARG A C 1
ATOM 1394 O O . ARG A 1 191 ? -4.254 0.050 -13.601 1.00 71.75 191 ARG A O 1
ATOM 1401 N N . VAL A 1 192 ? -4.567 -1.249 -11.792 1.00 67.19 192 VAL A N 1
ATOM 1402 C CA . VAL A 1 192 ? -5.873 -1.791 -12.198 1.00 67.19 192 VAL A CA 1
ATOM 1403 C C . VAL A 1 192 ? -6.874 -1.627 -11.056 1.00 67.19 192 VAL A C 1
ATOM 1405 O O . VAL A 1 192 ? -6.625 -2.085 -9.942 1.00 67.19 192 VAL A O 1
ATOM 1408 N N . LEU A 1 193 ? -8.020 -0.985 -11.307 1.00 56.28 193 LEU A N 1
ATOM 1409 C CA . LEU A 1 193 ? -9.070 -0.816 -10.287 1.00 56.28 193 LEU A CA 1
ATOM 1410 C C . LEU A 1 193 ? -9.882 -2.101 -10.041 1.00 56.28 193 LEU A C 1
ATOM 1412 O O . LEU A 1 193 ? -10.597 -2.181 -9.047 1.00 56.28 193 LEU A O 1
ATOM 1416 N N . ASN A 1 194 ? -9.777 -3.111 -10.911 1.00 55.44 194 ASN A N 1
ATOM 1417 C CA . ASN A 1 194 ? -10.489 -4.385 -10.797 1.00 55.44 194 ASN A CA 1
ATOM 1418 C C . ASN A 1 194 ? -9.547 -5.611 -10.829 1.00 55.44 194 ASN A C 1
ATOM 1420 O O . ASN A 1 194 ? -8.838 -5.854 -11.802 1.00 55.44 194 ASN A O 1
ATOM 1424 N N . ARG A 1 195 ? -9.593 -6.438 -9.779 1.00 45.81 195 ARG A N 1
ATOM 1425 C CA . ARG A 1 195 ? -8.781 -7.657 -9.622 1.00 45.81 195 ARG A CA 1
ATOM 1426 C C . ARG A 1 195 ? -9.062 -8.737 -10.680 1.00 45.81 195 ARG A C 1
ATOM 1428 O O . ARG A 1 195 ? -8.153 -9.506 -10.988 1.00 45.81 195 ARG A O 1
ATOM 1435 N N . ASP A 1 196 ? -10.269 -8.792 -11.242 1.00 52.91 196 ASP A N 1
ATOM 1436 C CA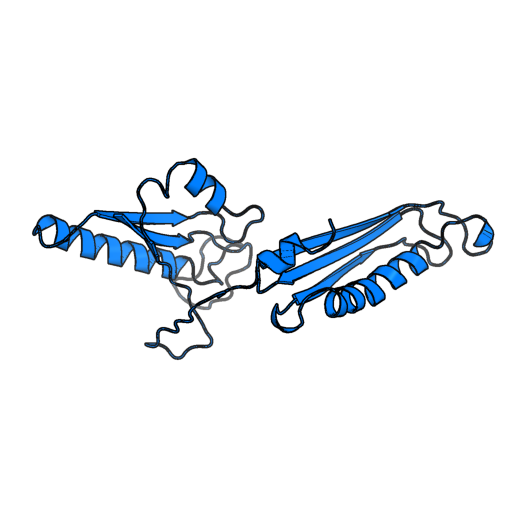 . ASP A 1 196 ? -10.615 -9.771 -12.286 1.00 52.91 196 ASP A CA 1
ATOM 1437 C C . ASP A 1 196 ? -9.963 -9.408 -13.628 1.00 52.91 196 ASP A C 1
ATOM 1439 O O . ASP A 1 196 ? -9.374 -10.264 -14.283 1.00 52.91 196 ASP A O 1
ATOM 1443 N N . ALA A 1 197 ? -9.915 -8.114 -13.959 1.00 50.47 197 ALA A N 1
ATOM 1444 C CA . ALA A 1 197 ? -9.211 -7.610 -15.138 1.00 50.47 197 ALA A CA 1
ATOM 1445 C C . ALA A 1 197 ? -7.689 -7.853 -15.081 1.00 50.47 197 ALA A C 1
ATOM 1447 O O . ALA A 1 197 ? -7.052 -8.024 -16.116 1.00 50.47 197 ALA A O 1
ATOM 1448 N N . TRP A 1 198 ? -7.099 -7.915 -13.880 1.00 49.19 198 TRP A N 1
ATOM 1449 C CA . TRP A 1 198 ? -5.690 -8.287 -13.700 1.00 49.19 198 TRP A CA 1
ATOM 1450 C C . TRP A 1 198 ? -5.419 -9.760 -14.036 1.00 49.19 198 TRP A C 1
ATOM 1452 O O . TRP A 1 198 ? -4.392 -10.073 -14.625 1.00 49.19 198 TRP A O 1
ATOM 1462 N N . ARG A 1 199 ? -6.337 -10.677 -13.700 1.00 50.03 199 ARG A N 1
ATOM 1463 C CA . ARG A 1 199 ? -6.183 -12.109 -14.027 1.00 50.03 199 ARG A CA 1
ATOM 1464 C C . ARG A 1 199 ? -6.337 -12.404 -15.518 1.00 50.03 199 ARG A C 1
ATOM 1466 O O . ARG A 1 199 ? -5.843 -13.427 -15.979 1.00 50.03 199 ARG A O 1
ATOM 1473 N N . GLU A 1 200 ? -7.026 -11.531 -16.243 1.00 51.19 200 GLU A N 1
ATOM 1474 C CA . GLU A 1 200 ? -7.201 -11.613 -17.695 1.00 51.19 200 GLU A CA 1
ATOM 1475 C C . GLU A 1 200 ? -6.089 -10.888 -18.472 1.00 51.19 200 GLU A C 1
ATOM 1477 O O . GLU A 1 200 ? -5.981 -11.051 -19.691 1.00 51.19 200 GLU A O 1
ATOM 1482 N N . ALA A 1 201 ? -5.235 -10.115 -17.787 1.00 48.19 201 ALA A N 1
ATOM 1483 C CA . ALA A 1 201 ? -4.050 -9.526 -18.391 1.00 48.19 201 ALA A CA 1
ATOM 1484 C C . ALA A 1 201 ? -3.019 -10.634 -18.690 1.00 48.19 201 ALA A C 1
ATOM 1486 O O . ALA A 1 201 ? -2.747 -11.468 -17.824 1.00 48.19 201 ALA A O 1
ATOM 1487 N N . PRO A 1 202 ? -2.456 -10.692 -19.910 1.00 46.66 202 PRO A N 1
ATOM 1488 C CA . PRO A 1 202 ? -1.508 -11.740 -20.265 1.00 46.66 202 PRO A CA 1
ATOM 1489 C C . PRO A 1 202 ? -0.235 -11.639 -19.412 1.00 46.66 202 PRO A C 1
ATOM 1491 O O . PRO A 1 202 ? 0.337 -10.557 -19.281 1.00 46.66 202 PRO A O 1
ATOM 1494 N N . SER A 1 203 ? 0.174 -12.783 -18.856 1.00 39.62 203 SER A N 1
ATOM 1495 C CA . SER A 1 203 ? 1.460 -13.019 -18.182 1.00 39.62 203 SER A CA 1
ATOM 1496 C C . SER A 1 203 ? 2.646 -12.922 -19.132 1.00 39.62 203 SER A C 1
ATOM 1498 O O . SER A 1 203 ? 2.504 -13.479 -20.248 1.00 39.62 203 SER A O 1
#

Nearest PDB structures (foldseek):
  4ewt-assembly1_D  TM=9.336E-01  e=2.112E-13  Staphylococcus aureus subsp. aureus COL
  4ewt-assembly1_B  TM=9.583E-01  e=3.044E-13  Staphylococcus aureus subsp. aureus COL
  6slf-assembly1_A  TM=5.940E-01  e=3.698E-12  Corynebacterium striatum
  2rb7-assembly1_B  TM=6.026E-01  e=5.658E-07  Oleidesulfovibrio alaskensis G20
  7m6u-assembly2_D-2  TM=6.332E-01  e=6.467E-06  Pseudomonas sp. RS-16